Protein AF-A0A1V6BEV3-F1 (afdb_monomer)

Sequence (248 aa):
MQTLFSKLFSQLGVEVKRVKPGKNYAKTLKPFNVEFTGVPGVGKTSLYKQCNIRDKWINTGDFFLTLKKEPKYISDDSVFYHELAAQKLNSVTHYDYAGADKLRVLSYFYKTLLSDYKVHTLNKEYIVVSDEGLLHNFGREIRQLMHNRNELHSDNFKNRAVIFCNSSAERVAKQILKREQETNRILPQHKNKSFDELVALQHTALREYADYMKMLAETGVKVLEINNTDAPDNNSKKIHTFLNSLKS

pLDDT: mean 89.87, std 12.53, range [44.12, 98.56]

Foldseek 3Di:
DVVVVQVVCVVVVHHDDDDDPQDDEAWFQQEAEEEEAEDAQLCLVVLVVLLPCVNHFAALVSVVVVDPDADPAQDPPCVVLVLLLVVVLVVLVPDPDDPVVSVVVSVVVRVQSSSLSRCLPPPRIGHYYYSDHCCRPRVVSVVVVCVVDVPPCLSVLPRYEYEYRDEQQLSSLVSQVVCCVVPVDHDPVCPPDDSVRSSVVNVVRRVSVVVSVVSSVVSVHHYHYDYPVDDSVVRSVSVVVVSVVSRD

Secondary structure (DSSP, 8-state):
-HHHHHHHHHHTT------PPPP-PPB-SS-EEEEEE-STTS-HHHHHHHTTHHHHSB-HHHHHHH-SS--SS--TT-HHHHHHHHHHHHHHHTSS--HHHHHHHHHHHHHHHHHHHHHHHH-SSBEEEESS-HHHHSHHHHHHHHHH-SSTTHHHHTTEEEEEEE--HHHHHHHHHHHHHHHS---GGGTT--HHHHHHHHHHHHHHHHHHHHHHHHTT-EEEEEETTS-HHHHHHHHHHHHHHT--

Nearest PDB structures (foldseek):
  4gp7-assembly1_B-2  TM=5.256E-01  e=4.719E-04  Acetivibrio thermocellus ATCC 27405
  3qen-assembly1_A  TM=4.698E-01  e=4.452E-04  Homo sapiens
  5llb-assembly1_A  TM=4.447E-01  e=6.977E-01  Francisella tularensis subsp. tularensis SCHU S4
  3cq0-assembly2_A  TM=1.782E-01  e=1.883E+00  Saccharomyces cerevisiae

Structure (mmCIF, N/CA/C/O backbone):
data_AF-A0A1V6BEV3-F1
#
_entry.id   AF-A0A1V6BEV3-F1
#
loop_
_atom_site.group_PDB
_atom_site.id
_atom_site.type_symbol
_atom_site.label_atom_id
_atom_site.label_alt_id
_atom_site.label_comp_id
_atom_site.label_asym_id
_atom_site.label_entity_id
_atom_site.label_seq_id
_atom_site.pdbx_PDB_ins_code
_atom_site.Cartn_x
_atom_site.Cartn_y
_atom_site.Cartn_z
_atom_site.occupancy
_atom_site.B_iso_or_equiv
_atom_site.auth_seq_id
_atom_site.auth_comp_id
_atom_site.auth_asym_id
_atom_site.auth_atom_id
_atom_site.pdbx_PDB_model_num
ATOM 1 N N . MET A 1 1 ? -5.820 32.273 -10.151 1.00 45.16 1 MET A N 1
ATOM 2 C CA . MET A 1 1 ? -5.026 32.721 -8.980 1.00 45.16 1 MET A CA 1
ATOM 3 C C . MET A 1 1 ? -4.785 31.615 -7.939 1.00 45.16 1 MET A C 1
ATOM 5 O O . MET A 1 1 ? -3.636 31.415 -7.571 1.00 45.16 1 MET A O 1
ATOM 9 N N . GLN A 1 2 ? -5.796 30.834 -7.517 1.00 46.69 2 GLN A N 1
ATOM 10 C CA . GLN A 1 2 ? -5.636 29.738 -6.528 1.00 46.69 2 GLN A CA 1
ATOM 11 C C . GLN A 1 2 ? -4.631 28.628 -6.915 1.00 46.69 2 GLN A C 1
ATOM 13 O O . GLN A 1 2 ? -3.981 28.048 -6.048 1.00 46.69 2 GLN A O 1
ATOM 18 N N . THR A 1 3 ? -4.448 28.345 -8.206 1.00 60.66 3 THR A N 1
ATOM 19 C CA . THR A 1 3 ? -3.542 27.288 -8.684 1.00 60.66 3 THR A CA 1
ATOM 20 C C . THR A 1 3 ? -2.060 27.633 -8.532 1.00 60.66 3 THR A C 1
ATOM 22 O O . THR A 1 3 ? -1.272 26.743 -8.227 1.00 60.66 3 THR A O 1
ATOM 25 N N . LEU A 1 4 ? -1.673 28.905 -8.675 1.00 51.31 4 LEU A N 1
ATOM 26 C CA . LEU A 1 4 ? -0.273 29.328 -8.539 1.00 51.31 4 LEU A CA 1
ATOM 27 C C . LEU A 1 4 ? 0.172 29.307 -7.069 1.00 51.31 4 LEU A C 1
ATOM 29 O O . LEU A 1 4 ? 1.217 28.753 -6.748 1.00 51.31 4 LEU A O 1
ATOM 33 N N . PHE A 1 5 ? -0.681 29.820 -6.177 1.00 54.12 5 PHE A N 1
ATOM 34 C CA . PHE A 1 5 ? -0.450 29.813 -4.731 1.00 54.12 5 PHE A CA 1
ATOM 35 C C . PHE A 1 5 ? -0.343 28.386 -4.177 1.00 54.12 5 PHE A C 1
ATOM 37 O O . PHE A 1 5 ? 0.613 28.068 -3.478 1.00 54.12 5 PHE A O 1
ATOM 44 N N . SER A 1 6 ? -1.263 27.487 -4.550 1.00 52.38 6 SER A N 1
ATOM 45 C CA . SER A 1 6 ? -1.190 26.082 -4.115 1.00 52.38 6 SER A CA 1
ATOM 46 C C . SER A 1 6 ? 0.084 25.369 -4.593 1.00 52.38 6 SER A C 1
ATOM 48 O O . SER A 1 6 ? 0.666 24.592 -3.838 1.00 52.38 6 SER A O 1
ATOM 50 N N . LYS A 1 7 ? 0.566 25.675 -5.809 1.00 56.53 7 LYS A N 1
ATOM 51 C CA . LYS A 1 7 ? 1.830 25.140 -6.336 1.00 56.53 7 LYS A CA 1
ATOM 52 C C . LYS A 1 7 ? 3.036 25.675 -5.564 1.00 56.53 7 LYS A C 1
ATOM 54 O O . LYS A 1 7 ? 3.874 24.872 -5.164 1.00 56.53 7 LYS A O 1
ATOM 59 N N . LEU A 1 8 ? 3.085 26.983 -5.307 1.00 56.03 8 LEU A N 1
ATOM 60 C CA . LEU A 1 8 ? 4.174 27.630 -4.571 1.00 56.03 8 LEU A CA 1
ATOM 61 C C . LEU A 1 8 ? 4.310 27.057 -3.149 1.00 56.03 8 LEU A C 1
ATOM 63 O O . LEU A 1 8 ? 5.391 26.645 -2.742 1.00 56.03 8 LEU A O 1
ATOM 67 N N . PHE A 1 9 ? 3.197 26.929 -2.421 1.00 55.19 9 PHE A N 1
ATOM 68 C CA . PHE A 1 9 ? 3.203 26.351 -1.076 1.00 55.19 9 PHE A CA 1
ATOM 69 C C . PHE A 1 9 ? 3.516 24.847 -1.081 1.00 55.19 9 PHE A C 1
ATOM 71 O O . PHE A 1 9 ? 4.268 24.390 -0.223 1.00 55.19 9 PHE A O 1
ATOM 78 N N . SER A 1 10 ? 3.064 24.090 -2.092 1.00 51.91 10 SER A N 1
ATOM 79 C CA . SER A 1 10 ? 3.434 22.671 -2.226 1.00 51.91 10 SER A CA 1
ATOM 80 C C . SER A 1 10 ? 4.941 22.459 -2.427 1.00 51.91 10 SER A C 1
ATOM 82 O O . SER A 1 10 ? 5.496 21.499 -1.898 1.00 51.91 10 SER A O 1
ATOM 84 N N . GLN A 1 11 ? 5.618 23.375 -3.134 1.00 54.88 11 GLN A N 1
ATOM 85 C CA . GLN A 1 11 ? 7.075 23.347 -3.316 1.00 54.88 11 GLN A CA 1
ATOM 86 C C . GLN A 1 11 ? 7.831 23.688 -2.024 1.00 54.88 11 GLN A C 1
ATOM 88 O O . GLN A 1 11 ? 8.927 23.181 -1.813 1.00 54.88 11 GLN A O 1
ATOM 93 N N . LEU A 1 12 ? 7.221 24.481 -1.140 1.00 54.88 12 LEU A N 1
ATOM 94 C CA . LEU A 1 12 ? 7.739 24.821 0.190 1.00 54.88 12 LEU A CA 1
ATOM 95 C C . LEU A 1 12 ? 7.331 23.810 1.279 1.00 54.88 12 LEU A C 1
ATOM 97 O O . LEU A 1 12 ? 7.576 24.039 2.460 1.00 54.88 12 LEU A O 1
ATOM 101 N N . GLY A 1 13 ? 6.682 22.699 0.911 1.00 44.12 13 GLY A N 1
ATOM 102 C CA . GLY A 1 13 ? 6.235 21.671 1.856 1.00 44.12 13 GLY A CA 1
ATOM 103 C C . GLY A 1 13 ? 4.985 22.036 2.668 1.00 44.12 13 GLY A C 1
ATOM 104 O O . GLY A 1 13 ? 4.623 21.300 3.585 1.00 44.12 13 GLY A O 1
ATOM 105 N N . VAL A 1 14 ? 4.302 23.132 2.329 1.00 47.19 14 VAL A N 1
ATOM 106 C CA . VAL A 1 14 ? 3.060 23.580 2.967 1.00 47.19 14 VAL A CA 1
ATOM 107 C C . VAL A 1 14 ? 1.865 23.094 2.144 1.00 47.19 14 VAL A C 1
ATOM 109 O O . VAL A 1 14 ? 1.602 23.554 1.033 1.00 47.19 14 VAL A O 1
ATOM 112 N N . GLU A 1 15 ? 1.114 22.143 2.692 1.00 53.88 15 GLU A N 1
ATOM 113 C CA . GLU A 1 15 ? -0.078 21.590 2.046 1.00 53.88 15 GLU A CA 1
ATOM 114 C C . GLU A 1 15 ? -1.331 22.380 2.456 1.00 53.88 15 GLU A C 1
ATOM 116 O O . GLU A 1 15 ? -1.842 22.238 3.567 1.00 53.88 15 GLU A O 1
ATOM 121 N N . VAL A 1 16 ? -1.867 23.204 1.548 1.00 52.41 16 VAL A N 1
ATOM 122 C CA . VAL A 1 16 ? -3.168 23.861 1.754 1.00 52.41 16 VAL A CA 1
ATOM 123 C C . VAL A 1 16 ? -4.279 22.844 1.482 1.00 52.41 16 VAL A C 1
ATOM 125 O O . VAL A 1 16 ? -4.648 22.598 0.332 1.00 52.41 16 VAL A O 1
ATOM 128 N N . LYS A 1 17 ? -4.820 22.229 2.539 1.00 58.03 17 LYS A N 1
ATOM 129 C CA . LYS A 1 17 ? -5.941 21.283 2.427 1.00 58.03 17 LYS A CA 1
ATOM 130 C C . LYS A 1 17 ? -7.272 22.019 2.520 1.00 58.03 17 LYS A C 1
ATOM 132 O O . LYS A 1 17 ? -7.616 22.591 3.549 1.00 58.03 17 LYS A O 1
ATOM 137 N N . ARG A 1 18 ? -8.052 21.975 1.438 1.00 54.12 18 ARG A N 1
ATOM 138 C CA . ARG A 1 18 ? -9.445 22.435 1.450 1.00 54.12 18 ARG A CA 1
ATOM 139 C C . ARG A 1 18 ? -10.270 21.420 2.243 1.00 54.12 18 ARG A C 1
ATOM 141 O O . ARG A 1 18 ? -10.466 20.299 1.776 1.00 54.12 18 ARG A O 1
ATOM 148 N N . VAL A 1 19 ? -10.727 21.807 3.432 1.00 56.97 19 VAL A N 1
ATOM 149 C CA . VAL A 1 19 ? -11.601 20.974 4.265 1.00 56.97 19 VAL A CA 1
ATOM 150 C C . VAL A 1 19 ? -12.951 20.864 3.558 1.00 56.97 19 VAL A C 1
ATOM 152 O O . VAL A 1 19 ? -13.653 21.859 3.381 1.00 56.97 19 VAL A O 1
ATOM 155 N N . LYS A 1 20 ? -13.288 19.668 3.071 1.00 62.25 20 LYS A N 1
ATOM 156 C CA . LYS A 1 20 ? -14.636 19.373 2.572 1.00 62.25 20 LYS A CA 1
ATOM 157 C C . LYS A 1 20 ? -15.555 19.111 3.774 1.00 62.25 20 LYS A C 1
ATOM 159 O O . LYS A 1 20 ? -15.061 18.599 4.778 1.00 62.25 20 LYS A O 1
ATOM 164 N N . PRO A 1 21 ? -16.857 19.443 3.695 1.00 61.06 21 PRO A N 1
ATOM 165 C CA . PRO A 1 21 ? -17.809 19.076 4.741 1.00 61.06 21 PRO A CA 1
ATOM 166 C C . PRO A 1 21 ? -17.728 17.571 5.020 1.00 61.06 21 PRO A C 1
ATOM 168 O O . PRO A 1 21 ? -17.575 16.773 4.090 1.00 61.06 21 PRO A O 1
ATOM 171 N N . GLY A 1 22 ? -17.769 17.205 6.303 1.00 64.00 22 GLY A N 1
ATOM 172 C CA . GLY A 1 22 ? -17.589 15.825 6.747 1.00 64.00 22 GLY A CA 1
ATOM 173 C C . GLY A 1 22 ? -18.636 14.907 6.123 1.00 64.00 22 GLY A C 1
ATOM 174 O O . GLY A 1 22 ? -19.834 15.151 6.247 1.00 64.00 22 GLY A O 1
ATOM 175 N N . LYS A 1 23 ? -18.187 13.852 5.437 1.00 76.31 23 LYS A N 1
ATOM 176 C CA . LYS A 1 23 ? -19.068 12.754 5.033 1.00 76.31 23 LYS A CA 1
ATOM 177 C C . LYS A 1 23 ? -19.385 11.894 6.261 1.00 76.31 23 LYS A C 1
ATOM 179 O O . LYS A 1 23 ? -18.506 11.639 7.082 1.00 76.31 23 LYS A O 1
ATOM 184 N N . ASN A 1 24 ? -20.619 11.405 6.355 1.00 80.25 24 ASN A N 1
ATOM 185 C CA . ASN A 1 24 ? -20.998 10.412 7.358 1.00 80.25 24 ASN A CA 1
ATOM 186 C C . ASN A 1 24 ? -20.466 9.038 6.933 1.00 80.25 24 ASN A C 1
ATOM 188 O O . ASN A 1 24 ? -21.078 8.350 6.118 1.00 80.25 24 ASN A O 1
ATOM 192 N N . TYR A 1 25 ? -19.305 8.659 7.463 1.00 83.88 25 TYR A N 1
ATOM 193 C CA . TYR A 1 25 ? -18.721 7.338 7.246 1.00 83.88 25 TYR A CA 1
ATOM 194 C C . TYR A 1 25 ? -19.355 6.299 8.173 1.00 83.88 25 TYR A C 1
ATOM 196 O O . TYR A 1 25 ? -19.640 6.582 9.337 1.00 83.88 25 TYR A O 1
ATOM 204 N N . ALA A 1 26 ? -19.558 5.080 7.668 1.00 80.44 26 ALA A N 1
ATOM 205 C CA . ALA A 1 26 ? -20.100 3.992 8.472 1.00 80.44 26 ALA A CA 1
ATOM 206 C C . ALA A 1 26 ? -19.105 3.592 9.573 1.00 80.44 26 ALA A C 1
ATOM 208 O O . ALA A 1 26 ? -17.990 3.154 9.277 1.00 80.44 26 ALA A O 1
ATOM 209 N N . LYS A 1 27 ? -19.527 3.721 10.834 1.00 87.19 27 LYS A N 1
ATOM 210 C CA . LYS A 1 27 ? -18.794 3.187 11.986 1.00 87.19 27 LYS A CA 1
ATOM 211 C C . LYS A 1 27 ? -18.947 1.663 12.072 1.00 87.19 27 LYS A C 1
ATOM 213 O O . LYS A 1 27 ? -19.921 1.097 11.580 1.00 87.19 27 LYS A O 1
ATOM 218 N N . THR A 1 28 ? -17.984 1.002 12.699 1.00 87.19 28 THR A N 1
ATOM 219 C CA . THR A 1 28 ? -17.907 -0.446 12.921 1.00 87.19 28 THR A CA 1
ATOM 220 C C . THR A 1 28 ? -17.436 -0.728 14.346 1.00 87.19 28 THR A C 1
ATOM 222 O O . THR A 1 28 ? -16.622 0.015 14.890 1.00 87.19 28 THR A O 1
ATOM 225 N N . LEU A 1 29 ? -17.923 -1.821 14.938 1.00 83.50 29 LEU A N 1
ATOM 226 C CA . LEU A 1 29 ? -17.439 -2.321 16.232 1.00 83.50 29 LEU A CA 1
ATOM 227 C C . LEU A 1 29 ? -16.043 -2.960 16.120 1.00 83.50 29 LEU A C 1
ATOM 229 O O . LEU A 1 29 ? -15.352 -3.121 17.122 1.00 83.50 29 LEU A O 1
ATOM 233 N N . LYS A 1 30 ? -15.630 -3.322 14.900 1.00 90.56 30 LYS A N 1
ATOM 234 C CA . LYS A 1 30 ? -14.327 -3.910 14.582 1.00 90.56 30 LYS A CA 1
ATOM 235 C C . LYS A 1 30 ? -13.598 -2.999 13.592 1.00 90.56 30 LYS A C 1
ATOM 237 O O . LYS A 1 30 ? -13.904 -3.064 12.397 1.00 90.56 30 LYS A O 1
ATOM 242 N N . PRO A 1 31 ? -12.707 -2.102 14.050 1.00 95.31 31 PRO A N 1
ATOM 243 C CA . PRO A 1 31 ? -11.948 -1.246 13.147 1.00 95.31 31 PRO A CA 1
ATOM 244 C C . PRO A 1 31 ? -11.006 -2.090 12.287 1.00 95.31 31 PRO A C 1
ATOM 246 O O . PRO A 1 31 ? -10.481 -3.090 12.761 1.00 95.31 31 PRO A O 1
ATOM 249 N N . PHE A 1 32 ? -10.775 -1.676 11.041 1.00 97.19 32 PHE A N 1
ATOM 250 C CA . PHE A 1 32 ? -9.798 -2.304 10.146 1.00 97.19 32 PHE A CA 1
ATOM 251 C C . PHE A 1 32 ? -8.961 -1.250 9.422 1.00 97.19 32 PHE A C 1
ATOM 253 O O . PHE A 1 32 ? -9.474 -0.193 9.050 1.00 97.19 32 PHE A O 1
ATOM 260 N N . ASN A 1 33 ? -7.688 -1.561 9.183 1.00 97.50 33 ASN A N 1
ATOM 261 C 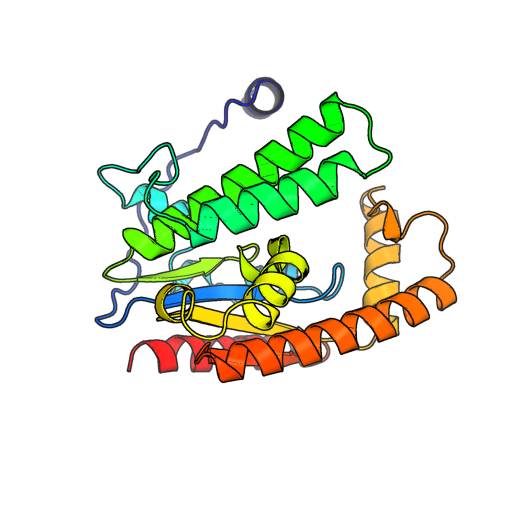CA . ASN A 1 33 ? -6.845 -0.858 8.219 1.00 97.50 33 ASN A CA 1
ATOM 262 C C . ASN A 1 33 ? -6.747 -1.702 6.943 1.00 97.50 33 ASN A C 1
ATOM 264 O O . ASN A 1 33 ? -6.290 -2.845 6.997 1.00 97.50 33 ASN A O 1
ATOM 268 N N . VAL A 1 34 ? -7.216 -1.166 5.817 1.00 97.88 34 VAL A N 1
ATOM 269 C CA . VAL A 1 34 ? -7.285 -1.871 4.536 1.00 97.88 34 VAL A CA 1
ATOM 270 C C . VAL A 1 34 ? -6.406 -1.179 3.509 1.00 97.88 34 VAL A C 1
ATOM 272 O O . VAL A 1 34 ? -6.641 -0.023 3.163 1.00 97.88 34 VAL A O 1
ATOM 275 N N . GLU A 1 35 ? -5.440 -1.906 2.962 1.00 97.50 35 GLU A N 1
ATOM 276 C CA . GLU A 1 35 ? -4.485 -1.359 1.999 1.00 97.50 35 GLU A CA 1
ATOM 277 C C . GLU A 1 35 ? -4.632 -2.030 0.633 1.00 97.50 35 GLU A C 1
ATOM 279 O O . GLU A 1 35 ? -4.669 -3.259 0.525 1.00 97.50 35 GLU A O 1
ATOM 284 N N . PHE A 1 36 ? -4.664 -1.237 -0.438 1.00 97.62 36 PHE A N 1
ATOM 285 C CA . PHE A 1 36 ? -4.456 -1.768 -1.783 1.00 97.62 36 PHE A CA 1
ATOM 286 C C . PHE A 1 36 ? -2.959 -1.969 -2.018 1.00 97.62 36 PHE A C 1
ATOM 288 O O . PHE A 1 36 ? -2.161 -1.042 -1.882 1.00 97.62 36 PHE A O 1
ATOM 295 N N . THR A 1 37 ? -2.571 -3.168 -2.444 1.00 96.94 37 THR A N 1
ATOM 296 C CA . THR A 1 37 ? -1.173 -3.495 -2.747 1.00 96.94 37 THR A CA 1
ATOM 297 C C . THR A 1 37 ? -1.037 -4.208 -4.087 1.00 96.94 37 THR A C 1
ATOM 299 O O . THR A 1 37 ? -2.025 -4.586 -4.712 1.00 96.94 37 THR A O 1
ATOM 302 N N . GLY A 1 38 ? 0.194 -4.319 -4.577 1.00 96.12 38 GLY A N 1
ATOM 303 C CA . GLY A 1 38 ? 0.523 -4.899 -5.877 1.00 96.12 38 GLY A CA 1
ATOM 304 C C . GLY A 1 38 ? 1.621 -4.127 -6.600 1.00 96.12 38 GLY A C 1
ATOM 305 O O . GLY A 1 38 ? 1.944 -2.983 -6.248 1.00 96.12 38 GLY A O 1
ATOM 306 N N . VAL A 1 39 ? 2.180 -4.752 -7.634 1.00 95.94 39 VAL A N 1
ATOM 307 C CA . VAL A 1 39 ? 3.319 -4.214 -8.388 1.00 95.94 39 VAL A CA 1
ATOM 308 C C . VAL A 1 39 ? 2.995 -2.859 -9.046 1.00 95.94 39 VAL A C 1
ATOM 310 O O . VAL A 1 39 ? 1.832 -2.563 -9.360 1.00 95.94 39 VAL A O 1
ATOM 313 N N . PRO A 1 40 ? 3.985 -1.970 -9.245 1.00 93.50 40 PRO A N 1
ATOM 314 C CA . PRO A 1 40 ? 3.748 -0.704 -9.929 1.00 93.50 40 PRO A CA 1
ATOM 315 C C . PRO A 1 40 ? 3.200 -0.920 -11.347 1.00 93.50 40 PRO A C 1
ATOM 317 O O . PRO A 1 40 ? 3.724 -1.722 -12.104 1.00 93.50 40 PRO A O 1
ATOM 320 N N . GLY A 1 41 ? 2.156 -0.175 -11.722 1.00 94.38 41 GLY A N 1
ATOM 321 C CA . GLY A 1 41 ? 1.512 -0.308 -13.038 1.00 94.38 41 GLY A CA 1
ATOM 322 C C . GLY A 1 41 ? 0.362 -1.320 -13.096 1.00 94.38 41 GLY A C 1
ATOM 323 O O . GLY A 1 41 ? -0.363 -1.335 -14.083 1.00 94.38 41 GLY A O 1
ATOM 324 N N . VAL A 1 42 ? 0.104 -2.087 -12.028 1.00 96.62 42 VAL A N 1
ATOM 325 C CA . VAL A 1 42 ? -0.989 -3.080 -12.018 1.00 96.62 42 VAL A CA 1
ATOM 326 C C . VAL A 1 42 ? -2.392 -2.467 -12.106 1.00 96.62 42 VAL A C 1
ATOM 328 O O . VAL A 1 42 ? -3.334 -3.151 -12.485 1.00 96.62 42 VAL A O 1
ATOM 331 N N . GLY A 1 43 ? -2.552 -1.176 -11.788 1.00 95.19 43 GLY A N 1
ATOM 332 C CA . GLY A 1 43 ? -3.841 -0.471 -11.852 1.00 95.19 43 GLY A CA 1
ATOM 333 C C . GLY A 1 43 ? -4.525 -0.218 -10.504 1.00 95.19 43 GLY A C 1
ATOM 334 O O . GLY A 1 43 ? -5.709 0.105 -10.492 1.00 95.19 43 GLY A O 1
ATOM 335 N N . LYS A 1 44 ? -3.796 -0.307 -9.377 1.00 94.88 44 LYS A N 1
ATOM 336 C CA . LYS A 1 44 ? -4.331 -0.102 -8.010 1.00 94.88 44 LYS A CA 1
ATOM 3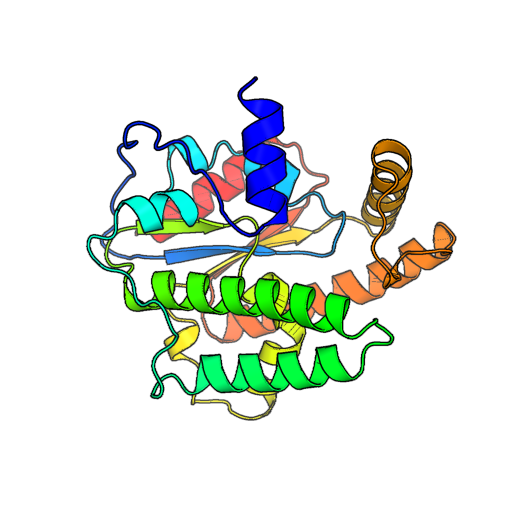37 C C . LYS A 1 44 ? -5.142 1.183 -7.866 1.00 94.88 44 LYS A C 1
ATOM 339 O O . LYS A 1 44 ? -6.312 1.146 -7.511 1.00 94.88 44 LYS A O 1
ATOM 344 N N . THR A 1 45 ? -4.531 2.322 -8.194 1.00 93.44 45 THR A N 1
ATOM 345 C CA . THR A 1 45 ? -5.157 3.642 -8.047 1.00 93.44 45 THR A CA 1
ATOM 346 C C . THR A 1 45 ? -6.385 3.800 -8.945 1.00 93.44 45 THR A C 1
ATOM 348 O O . THR A 1 45 ? -7.352 4.450 -8.553 1.00 93.44 45 THR A O 1
ATOM 351 N N . SER A 1 46 ? -6.373 3.203 -10.142 1.00 94.19 46 SER A N 1
ATOM 352 C CA . SER A 1 46 ? -7.535 3.199 -11.038 1.00 94.19 46 SER A CA 1
ATOM 353 C C . SER A 1 46 ? -8.684 2.406 -10.428 1.00 94.19 46 SER A C 1
ATOM 355 O O . SER A 1 46 ? -9.794 2.926 -10.343 1.00 94.19 46 SER A O 1
ATOM 357 N N . LEU A 1 47 ? -8.407 1.199 -9.928 1.00 94.62 47 LEU A N 1
ATOM 358 C CA . LEU A 1 47 ? -9.411 0.361 -9.282 1.00 94.62 47 LEU A CA 1
ATOM 359 C C . LEU A 1 47 ? -9.961 1.005 -8.001 1.00 94.62 47 LEU A C 1
ATOM 361 O O . LEU A 1 47 ? -11.174 1.064 -7.819 1.00 94.62 47 LEU A O 1
ATOM 365 N N . TYR A 1 48 ? -9.089 1.554 -7.151 1.00 94.00 48 TYR A N 1
ATOM 366 C CA . TYR A 1 48 ? -9.474 2.270 -5.931 1.00 94.00 48 TYR A CA 1
ATOM 367 C C . TYR A 1 48 ? -10.459 3.412 -6.223 1.00 94.00 48 TYR A C 1
ATOM 369 O O . TYR A 1 48 ? -11.463 3.570 -5.526 1.00 94.00 48 TYR A O 1
ATOM 377 N N . LYS A 1 49 ? -10.198 4.194 -7.281 1.00 92.44 49 LYS A N 1
ATOM 378 C CA . LYS A 1 49 ? -11.089 5.276 -7.727 1.00 92.44 49 LYS A CA 1
ATOM 379 C C . LYS A 1 49 ? -12.408 4.736 -8.279 1.00 92.44 49 LYS A C 1
ATOM 381 O O . LYS A 1 49 ? -13.457 5.241 -7.901 1.00 92.44 49 LYS A O 1
ATOM 386 N N . GLN A 1 50 ? -12.356 3.714 -9.134 1.00 91.31 50 GLN A N 1
ATOM 387 C CA . GLN A 1 50 ? -13.540 3.104 -9.754 1.00 91.31 50 GLN A CA 1
ATOM 388 C C . GLN A 1 50 ? -14.494 2.484 -8.730 1.00 91.31 50 GLN A C 1
ATOM 390 O O . GLN A 1 50 ? -15.706 2.595 -8.875 1.00 91.31 50 GLN A O 1
ATOM 395 N N . CYS A 1 51 ? -13.963 1.891 -7.660 1.00 89.25 51 CYS A N 1
ATOM 396 C CA . CYS A 1 51 ? -14.772 1.261 -6.619 1.00 89.25 51 CYS A CA 1
ATOM 397 C C . CYS A 1 51 ? -15.575 2.261 -5.766 1.00 89.25 51 CYS A C 1
ATOM 399 O O . CYS A 1 51 ? -16.301 1.823 -4.873 1.00 89.25 51 CYS A O 1
ATOM 401 N N . ASN A 1 52 ? -15.429 3.578 -5.977 1.00 86.25 52 ASN A N 1
ATOM 402 C CA . ASN A 1 52 ? -16.079 4.627 -5.184 1.00 86.25 52 ASN A CA 1
ATOM 403 C C . ASN A 1 52 ? -15.925 4.405 -3.668 1.00 86.25 52 ASN A C 1
ATOM 405 O O . ASN A 1 52 ? -16.848 4.613 -2.882 1.00 86.25 52 ASN A O 1
ATOM 409 N N . ILE A 1 53 ? -14.730 3.970 -3.242 1.00 84.12 53 ILE A N 1
ATOM 410 C CA . ILE A 1 53 ? -14.439 3.614 -1.843 1.00 84.12 53 ILE A CA 1
ATOM 411 C C . ILE A 1 53 ? -14.824 4.751 -0.889 1.00 84.12 53 ILE A C 1
ATOM 413 O O . ILE A 1 53 ? -15.411 4.510 0.164 1.00 84.12 53 ILE A O 1
ATOM 417 N N . ARG A 1 54 ? -14.575 5.997 -1.309 1.00 80.06 54 ARG A N 1
ATOM 418 C CA . ARG A 1 54 ? -14.822 7.223 -0.534 1.00 80.06 54 ARG A CA 1
ATOM 419 C C . ARG A 1 54 ? -16.296 7.554 -0.297 1.00 80.06 54 ARG A C 1
ATOM 421 O O . ARG A 1 54 ? -16.575 8.559 0.356 1.00 80.06 54 ARG A O 1
ATOM 428 N N . ASP A 1 55 ? -17.231 6.796 -0.859 1.00 79.00 55 ASP A N 1
ATOM 429 C CA . ASP A 1 55 ? -18.661 7.004 -0.616 1.00 79.00 55 ASP A CA 1
ATOM 430 C C . ASP A 1 55 ? -19.185 6.163 0.545 1.00 79.00 55 ASP A C 1
ATOM 432 O O . ASP A 1 55 ? -20.186 6.530 1.152 1.00 79.00 55 ASP A O 1
ATOM 436 N N . LYS A 1 56 ? -18.495 5.070 0.896 1.00 82.50 56 LYS A N 1
ATOM 437 C CA . LYS A 1 56 ? -18.918 4.161 1.975 1.00 82.50 56 LYS A CA 1
ATOM 438 C C . LYS A 1 56 ? -17.886 4.005 3.086 1.00 82.50 56 LYS A C 1
ATOM 440 O O . LYS A 1 56 ? -18.269 3.787 4.234 1.00 82.50 56 LYS A O 1
ATOM 445 N N . TRP A 1 57 ? -16.602 4.118 2.761 1.00 91.62 57 TRP A N 1
ATOM 446 C CA . TRP A 1 57 ? -15.502 3.926 3.699 1.00 91.62 57 TRP A CA 1
ATOM 447 C C . TRP A 1 57 ? -14.614 5.155 3.770 1.00 91.62 57 TRP A C 1
ATOM 449 O O . TRP A 1 57 ? -14.473 5.915 2.808 1.00 91.62 57 TRP A O 1
ATOM 459 N N . ILE A 1 58 ? -14.018 5.343 4.941 1.00 94.12 58 ILE A N 1
ATOM 460 C CA . ILE A 1 58 ? -13.154 6.481 5.200 1.00 94.12 58 ILE A CA 1
ATOM 461 C C . ILE A 1 58 ? -11.775 6.201 4.603 1.00 94.12 58 ILE A C 1
ATOM 463 O O . ILE A 1 58 ? -11.229 5.110 4.750 1.00 94.12 58 ILE A O 1
ATOM 467 N N . ASN A 1 59 ? -11.206 7.172 3.896 1.00 94.06 59 ASN A N 1
ATOM 468 C CA . ASN A 1 59 ? -9.797 7.097 3.513 1.00 94.06 59 ASN A CA 1
ATOM 469 C C . ASN A 1 59 ? -8.921 7.679 4.628 1.00 94.06 59 ASN A C 1
ATOM 471 O O . ASN A 1 59 ? -9.410 8.393 5.500 1.00 94.06 59 ASN A O 1
ATOM 475 N N . THR A 1 60 ? -7.618 7.420 4.580 1.00 93.38 60 THR A N 1
ATOM 476 C CA . THR A 1 60 ? -6.670 7.865 5.614 1.00 93.38 60 THR A CA 1
ATOM 477 C C . THR A 1 60 ? -6.674 9.382 5.833 1.00 93.38 60 THR A C 1
ATOM 479 O O . THR A 1 60 ? -6.610 9.844 6.968 1.00 93.38 60 THR A O 1
ATOM 482 N N . GLY A 1 61 ? -6.806 10.170 4.761 1.00 91.88 61 GLY A N 1
ATOM 483 C CA . GLY A 1 61 ? -6.858 11.630 4.854 1.00 91.88 61 GLY A CA 1
ATOM 484 C C . GLY A 1 61 ? -8.100 12.128 5.589 1.00 91.88 61 GLY A C 1
ATOM 485 O O . GLY A 1 61 ? -7.987 12.957 6.488 1.00 91.88 61 GLY A O 1
ATOM 486 N N . ASP A 1 62 ? -9.268 11.589 5.243 1.00 92.44 62 ASP A N 1
ATOM 487 C CA . ASP A 1 62 ? -10.530 11.935 5.898 1.00 92.44 62 ASP A CA 1
ATOM 488 C C . ASP A 1 62 ? -10.577 11.412 7.336 1.00 92.44 62 ASP A C 1
ATOM 490 O O . ASP A 1 62 ? -11.105 12.090 8.211 1.00 92.44 62 ASP A O 1
ATOM 494 N N . PHE A 1 63 ? -9.963 10.256 7.611 1.00 94.38 63 PHE A N 1
ATOM 495 C CA . PHE A 1 63 ? -9.815 9.734 8.968 1.00 94.38 63 PHE A CA 1
ATOM 496 C C . PHE A 1 63 ? -9.047 10.711 9.857 1.00 94.38 63 PHE A C 1
ATOM 498 O O . PHE A 1 63 ? -9.513 11.021 10.951 1.00 94.38 63 PHE A O 1
ATOM 505 N N . PHE A 1 64 ? -7.943 11.287 9.379 1.00 93.38 64 PHE A N 1
ATOM 506 C CA . PHE A 1 64 ? -7.195 12.277 10.159 1.00 93.38 64 PHE A CA 1
ATOM 507 C C . PHE A 1 64 ? -7.987 13.553 10.447 1.00 93.38 64 PHE A C 1
ATOM 509 O O . PHE A 1 64 ? -7.798 14.149 11.502 1.00 93.38 64 PHE A O 1
ATOM 516 N N . LEU A 1 65 ? -8.932 13.935 9.582 1.00 91.69 65 LEU A N 1
ATOM 517 C CA . LEU A 1 65 ? -9.841 15.053 9.861 1.00 91.69 65 LEU A CA 1
ATOM 518 C C . LEU A 1 65 ? -10.837 14.750 10.993 1.00 91.69 65 LEU A C 1
ATOM 520 O O . LEU A 1 65 ? -11.382 15.681 11.580 1.00 91.69 65 LEU A O 1
ATOM 524 N N . THR A 1 66 ? -11.074 13.474 11.318 1.00 90.38 66 THR A N 1
ATOM 525 C CA . THR A 1 66 ? -11.924 13.076 12.455 1.00 90.38 66 THR A CA 1
ATOM 526 C C . THR A 1 66 ? -11.186 13.097 13.797 1.00 90.38 66 THR A C 1
ATOM 528 O O . THR A 1 66 ? -11.821 13.049 14.853 1.00 90.38 66 THR A O 1
ATOM 531 N N . LEU A 1 67 ? -9.850 13.175 13.784 1.00 90.75 67 LEU A N 1
ATOM 532 C CA . LEU A 1 67 ? -9.036 13.137 14.994 1.00 90.75 67 LEU A CA 1
ATOM 533 C C . LEU A 1 67 ? -9.008 14.510 15.676 1.00 90.75 67 LEU A C 1
ATOM 535 O O . LEU A 1 67 ? -8.633 15.514 15.079 1.00 90.75 67 LEU A O 1
ATOM 539 N N . LYS A 1 68 ? -9.337 14.552 16.974 1.00 88.38 68 LYS A N 1
ATOM 540 C CA . LYS A 1 68 ? -9.217 15.778 17.790 1.00 88.38 68 LYS A CA 1
ATOM 541 C C . LYS A 1 68 ? -7.762 16.137 18.097 1.00 88.38 68 LYS A C 1
ATOM 543 O O . LYS A 1 68 ? -7.422 17.307 18.240 1.00 88.38 68 LYS A O 1
ATOM 548 N N . LYS A 1 69 ? -6.925 15.114 18.270 1.00 90.06 69 LYS A N 1
ATOM 549 C CA . LYS A 1 69 ? -5.488 15.211 18.530 1.00 90.06 69 LYS A CA 1
ATOM 550 C C . LYS A 1 69 ? -4.808 14.082 17.778 1.00 90.06 69 LYS A C 1
ATOM 552 O O . LYS A 1 69 ? -5.279 12.948 17.823 1.00 90.06 69 LYS A O 1
ATOM 557 N N . GLU A 1 70 ? -3.701 14.394 17.122 1.00 88.81 70 GLU A N 1
ATOM 558 C CA . GLU A 1 70 ? -2.882 13.404 16.440 1.00 88.81 70 GLU A CA 1
ATOM 559 C C . GLU A 1 70 ? -1.425 13.496 16.902 1.00 88.81 70 GLU A C 1
ATOM 561 O O . GLU A 1 70 ? -0.911 14.601 17.116 1.00 88.81 70 GLU A O 1
ATOM 566 N N . PRO A 1 71 ? -0.741 12.353 17.069 1.00 88.94 71 PRO A N 1
ATOM 567 C CA . PRO A 1 71 ? 0.681 12.349 17.342 1.00 88.94 71 PRO A CA 1
ATOM 568 C C . PRO A 1 71 ? 1.420 12.932 16.136 1.00 88.94 71 PRO A C 1
ATOM 570 O O . PRO A 1 71 ? 1.137 12.601 14.983 1.00 88.94 71 PRO A O 1
ATOM 573 N N . LYS A 1 72 ? 2.384 13.813 16.404 1.00 93.38 72 LYS A N 1
ATOM 574 C CA . LYS A 1 72 ? 3.272 14.359 15.366 1.00 93.38 72 LYS A CA 1
ATOM 575 C C . LYS A 1 72 ? 4.414 13.402 15.021 1.00 93.38 72 LYS A C 1
ATOM 577 O O . LYS A 1 72 ? 5.000 13.532 13.953 1.00 93.38 72 LYS A O 1
ATOM 582 N N . TYR A 1 73 ? 4.685 12.451 15.912 1.00 94.38 73 TYR A N 1
ATOM 583 C CA . TYR A 1 73 ? 5.791 11.506 15.837 1.00 94.38 73 TYR A CA 1
ATOM 584 C C . TYR A 1 73 ? 5.325 10.114 16.272 1.00 94.38 73 TYR A C 1
ATOM 586 O O . TYR A 1 73 ? 4.331 9.976 16.985 1.00 94.38 73 TYR A O 1
ATOM 594 N N . ILE A 1 74 ? 6.042 9.089 15.827 1.00 94.94 74 ILE A N 1
ATOM 595 C CA . ILE A 1 74 ? 5.872 7.707 16.290 1.00 94.94 74 ILE A CA 1
ATOM 596 C C . ILE A 1 74 ? 6.400 7.632 17.731 1.00 94.94 74 ILE A C 1
ATOM 598 O O . ILE A 1 74 ? 7.431 8.235 18.015 1.00 94.94 74 ILE A O 1
ATOM 602 N N . SER A 1 75 ? 5.687 6.951 18.635 1.00 95.56 75 SER A N 1
ATOM 603 C CA . SER A 1 75 ? 6.123 6.788 20.035 1.00 95.56 75 SER A CA 1
ATOM 604 C C . SER A 1 75 ? 7.466 6.057 20.110 1.00 95.56 75 SER A C 1
ATOM 606 O O . SER A 1 75 ? 7.699 5.127 19.340 1.00 95.56 75 SER A O 1
ATOM 608 N N . ASP A 1 76 ? 8.330 6.438 21.048 1.00 93.00 76 ASP A N 1
ATOM 609 C CA . ASP A 1 76 ? 9.628 5.786 21.269 1.00 93.00 76 ASP A CA 1
ATOM 610 C C . ASP A 1 76 ? 9.483 4.300 21.646 1.00 93.00 76 ASP A C 1
ATOM 612 O O . ASP A 1 76 ? 10.306 3.481 21.245 1.00 93.00 76 ASP A O 1
ATOM 616 N N . ASP A 1 77 ? 8.370 3.922 22.281 1.00 93.19 77 ASP A N 1
ATOM 617 C CA . ASP A 1 77 ? 8.070 2.534 22.668 1.00 93.19 77 ASP A CA 1
ATOM 618 C C . ASP A 1 77 ? 7.635 1.655 21.479 1.00 93.19 77 ASP A C 1
ATOM 620 O O . ASP A 1 77 ? 7.472 0.439 21.589 1.00 93.19 77 ASP A O 1
ATOM 624 N N . SER A 1 78 ? 7.431 2.256 20.307 1.00 93.38 78 SER A N 1
ATOM 625 C CA . SER A 1 78 ? 6.908 1.586 19.121 1.00 93.38 78 SER A CA 1
ATOM 626 C C . SER A 1 78 ? 8.007 0.865 18.321 1.00 93.38 78 SER A C 1
ATOM 628 O O . SER A 1 78 ? 8.285 1.220 17.169 1.00 93.38 78 SER A O 1
ATOM 630 N N . VAL A 1 79 ? 8.598 -0.182 18.911 1.00 93.44 79 VAL A N 1
ATOM 631 C CA . VAL A 1 79 ? 9.739 -0.952 18.363 1.00 93.44 79 VAL A CA 1
ATOM 632 C C . VAL A 1 79 ? 9.557 -1.326 16.887 1.00 93.44 79 VAL A C 1
ATOM 634 O O . VAL A 1 79 ? 10.436 -1.053 16.074 1.00 93.44 79 VAL A O 1
ATOM 637 N N . PHE A 1 80 ? 8.394 -1.870 16.511 1.00 94.19 80 PHE A N 1
ATOM 638 C CA . PHE A 1 80 ? 8.104 -2.297 15.134 1.00 94.19 80 PHE A CA 1
ATOM 639 C C . PHE A 1 80 ? 8.299 -1.179 14.098 1.00 94.19 80 PHE A C 1
ATOM 641 O O . PHE A 1 80 ? 8.942 -1.373 13.067 1.00 94.19 80 PHE A O 1
ATOM 648 N N . TYR A 1 81 ? 7.772 0.015 14.371 1.00 95.75 81 TYR A N 1
ATOM 649 C CA . TYR A 1 81 ? 7.860 1.134 13.434 1.00 95.75 81 TYR A CA 1
ATOM 650 C C . TYR A 1 81 ? 9.274 1.726 13.369 1.00 95.75 81 TYR A C 1
ATOM 652 O O . TYR A 1 81 ? 9.702 2.148 12.293 1.00 95.75 81 TYR A O 1
ATOM 660 N N . HIS A 1 82 ? 10.013 1.724 14.483 1.00 96.00 82 HIS A N 1
ATOM 661 C CA . HIS A 1 82 ? 11.414 2.159 14.509 1.00 96.00 82 HIS A CA 1
ATOM 662 C C . HIS A 1 82 ? 12.326 1.201 13.745 1.00 96.00 82 HIS A C 1
ATOM 664 O O . HIS A 1 82 ? 13.170 1.650 12.972 1.00 96.00 82 HIS A O 1
ATOM 670 N N . GLU A 1 83 ? 12.117 -0.110 13.876 1.00 95.06 83 GLU A N 1
ATOM 671 C CA . GLU A 1 83 ? 12.864 -1.108 13.105 1.00 95.06 83 GLU A CA 1
ATOM 672 C C . GLU A 1 83 ? 12.599 -0.968 11.597 1.00 95.06 83 GLU A C 1
ATOM 674 O O . GLU A 1 83 ? 13.542 -0.960 10.800 1.00 95.06 83 GLU A O 1
ATOM 679 N N . LEU A 1 84 ? 11.339 -0.760 11.192 1.00 95.88 84 LEU A N 1
ATOM 680 C CA . LEU A 1 84 ? 10.995 -0.473 9.795 1.00 95.88 84 LEU A CA 1
ATOM 681 C C . LEU A 1 84 ? 11.644 0.818 9.285 1.00 95.88 84 LEU A C 1
ATOM 683 O O . LEU A 1 84 ? 12.157 0.851 8.162 1.00 95.88 84 LEU A O 1
ATOM 687 N N . ALA A 1 85 ? 11.643 1.879 10.096 1.00 96.69 85 ALA A N 1
ATOM 688 C CA . ALA A 1 85 ? 12.293 3.139 9.752 1.00 96.69 85 ALA A CA 1
ATOM 689 C C . ALA A 1 85 ? 13.807 2.957 9.567 1.00 96.69 85 ALA A C 1
ATOM 691 O O . ALA A 1 85 ? 14.357 3.433 8.573 1.00 96.69 85 ALA A O 1
ATOM 692 N N . ALA A 1 86 ? 14.467 2.225 10.468 1.00 96.62 86 ALA A N 1
ATOM 693 C CA . ALA A 1 86 ? 15.900 1.952 10.408 1.00 96.62 86 ALA A CA 1
ATOM 694 C C . ALA A 1 86 ? 16.279 1.124 9.169 1.00 96.62 86 ALA A C 1
ATOM 696 O O . ALA A 1 86 ? 17.201 1.489 8.435 1.00 96.62 86 ALA A O 1
ATOM 697 N N . GLN A 1 87 ? 15.536 0.052 8.875 1.00 96.06 87 GLN A N 1
ATOM 698 C CA . GLN A 1 87 ? 15.776 -0.758 7.678 1.00 96.06 87 GLN A CA 1
ATOM 699 C C . GLN A 1 87 ? 15.545 0.042 6.394 1.00 96.06 87 GLN A C 1
ATOM 701 O O . GLN A 1 87 ? 16.346 -0.038 5.456 1.00 96.06 87 GLN A O 1
ATOM 706 N N . LYS A 1 88 ? 14.489 0.865 6.355 1.00 96.19 88 LYS A N 1
ATOM 707 C CA . LYS A 1 88 ? 14.212 1.716 5.198 1.00 96.19 88 LYS A CA 1
ATOM 708 C C . LYS A 1 88 ? 15.287 2.781 5.018 1.00 96.19 88 LYS A C 1
ATOM 710 O O . LYS A 1 88 ? 15.744 2.968 3.890 1.00 96.19 88 LYS A O 1
ATOM 715 N N . LEU A 1 89 ? 15.733 3.422 6.099 1.00 96.56 89 LEU A N 1
ATOM 716 C CA . LEU A 1 89 ? 16.849 4.367 6.082 1.00 96.56 89 LEU A CA 1
ATOM 717 C C . LEU A 1 89 ? 18.089 3.726 5.465 1.00 96.56 89 LEU A C 1
ATOM 719 O O . LEU A 1 89 ? 18.635 4.269 4.506 1.00 96.56 89 LEU A O 1
ATOM 723 N N . ASN A 1 90 ? 18.456 2.537 5.947 1.00 96.00 90 ASN A N 1
ATOM 724 C CA . ASN A 1 90 ? 19.572 1.774 5.406 1.00 96.00 90 ASN A CA 1
ATOM 725 C C . ASN A 1 90 ? 19.379 1.452 3.914 1.00 96.00 90 ASN A C 1
ATOM 727 O O . ASN A 1 90 ? 20.301 1.598 3.124 1.00 96.00 90 ASN A O 1
ATOM 731 N N . SER A 1 91 ? 18.176 1.069 3.476 1.00 93.88 91 SER A N 1
ATOM 732 C CA . SER A 1 91 ? 17.931 0.799 2.050 1.00 93.88 91 SER A CA 1
ATOM 733 C C . SER A 1 91 ? 18.108 2.044 1.167 1.00 93.88 91 SER A C 1
ATOM 735 O O . SER A 1 91 ? 18.723 1.964 0.107 1.00 93.88 91 SER A O 1
ATOM 737 N N . VAL A 1 92 ? 17.616 3.205 1.615 1.00 92.81 92 VAL A N 1
ATOM 738 C CA . VAL A 1 92 ? 17.636 4.448 0.832 1.00 92.81 92 VAL A CA 1
ATOM 739 C C . VAL A 1 92 ? 19.031 5.071 0.795 1.00 92.81 92 VAL A C 1
ATOM 741 O O . VAL A 1 92 ? 19.405 5.669 -0.214 1.00 92.81 92 VAL A O 1
ATOM 744 N N . THR A 1 93 ? 19.830 4.924 1.856 1.00 93.62 93 THR A N 1
ATOM 745 C CA . THR A 1 93 ? 21.209 5.436 1.877 1.00 93.62 93 THR A CA 1
ATOM 746 C C . THR A 1 93 ? 22.103 4.738 0.855 1.00 93.62 93 THR A C 1
ATOM 748 O O . THR A 1 93 ? 22.993 5.392 0.309 1.00 93.62 93 THR A O 1
ATOM 751 N N . HIS A 1 94 ? 21.812 3.475 0.530 1.00 94.38 94 HIS A N 1
ATOM 752 C CA . HIS A 1 94 ? 22.527 2.682 -0.474 1.00 94.38 94 HIS A CA 1
ATOM 753 C C . HIS A 1 94 ? 22.057 2.924 -1.916 1.00 94.38 94 HIS A C 1
ATOM 755 O O . HIS A 1 94 ? 22.684 2.429 -2.848 1.00 94.38 94 HIS A O 1
ATOM 761 N N . TYR A 1 95 ? 20.974 3.677 -2.135 1.00 89.50 95 TYR A N 1
ATOM 762 C CA . TYR A 1 95 ? 20.574 4.052 -3.489 1.00 89.50 95 TYR A CA 1
ATOM 763 C C . TYR A 1 95 ? 21.528 5.084 -4.088 1.00 89.50 95 TYR A C 1
ATOM 765 O O . TYR A 1 95 ? 22.015 5.985 -3.395 1.00 89.50 95 TYR A O 1
ATOM 773 N N . ASP A 1 96 ? 21.728 4.991 -5.400 1.00 90.31 96 ASP A N 1
ATOM 774 C CA . ASP A 1 96 ? 22.482 5.964 -6.191 1.00 90.31 96 ASP A CA 1
ATOM 775 C C . ASP A 1 96 ? 21.625 7.206 -6.497 1.00 90.31 96 ASP A C 1
ATOM 777 O O . ASP A 1 96 ? 21.253 7.503 -7.630 1.00 90.31 96 ASP A O 1
ATOM 781 N N . TYR A 1 97 ? 21.199 7.880 -5.429 1.00 87.19 97 TYR A N 1
ATOM 782 C CA . TYR A 1 97 ? 20.429 9.120 -5.467 1.00 87.19 97 TYR A CA 1
ATOM 783 C C . TYR A 1 97 ? 21.259 10.266 -4.890 1.00 87.19 97 TYR A C 1
ATOM 785 O O . TYR A 1 97 ? 22.024 10.081 -3.938 1.00 87.19 97 TYR A O 1
ATOM 793 N N . ALA A 1 98 ? 21.026 11.480 -5.389 1.00 91.12 98 ALA A N 1
ATOM 794 C CA . ALA A 1 98 ? 21.534 12.689 -4.754 1.00 91.12 98 ALA A CA 1
ATOM 795 C C . ALA A 1 98 ? 21.009 12.815 -3.308 1.00 91.12 98 ALA A C 1
ATOM 797 O O . ALA A 1 98 ? 19.906 12.363 -2.987 1.00 91.12 98 ALA A O 1
ATOM 798 N N . GLY A 1 99 ? 21.770 13.474 -2.426 1.00 91.88 99 GLY A N 1
ATOM 799 C CA . GLY A 1 99 ? 21.406 13.615 -1.007 1.00 91.88 99 GLY A CA 1
ATOM 800 C C . GLY A 1 99 ? 20.018 14.234 -0.784 1.00 91.88 99 GLY A C 1
ATOM 801 O O . GLY A 1 99 ? 19.234 13.729 0.020 1.00 91.88 99 GLY A O 1
ATOM 802 N N . ALA A 1 100 ? 19.666 15.268 -1.554 1.00 91.19 100 ALA A N 1
ATOM 803 C CA . ALA A 1 100 ? 18.342 15.894 -1.492 1.00 91.19 100 ALA A CA 1
ATOM 804 C C . ALA A 1 100 ? 17.206 14.932 -1.896 1.00 91.19 100 ALA A C 1
ATOM 806 O O . ALA A 1 100 ? 16.144 14.925 -1.270 1.00 91.19 100 ALA A O 1
ATOM 807 N N . ASP A 1 101 ? 17.431 14.073 -2.895 1.00 85.50 101 ASP A N 1
ATOM 808 C CA . ASP A 1 101 ? 16.457 13.058 -3.302 1.00 85.50 101 ASP A CA 1
ATOM 809 C C . ASP A 1 101 ? 16.299 11.961 -2.248 1.00 85.50 101 ASP A C 1
ATOM 811 O O . ASP A 1 101 ? 15.169 11.561 -1.961 1.00 85.50 101 ASP A O 1
ATOM 815 N N . LYS A 1 102 ? 17.395 11.535 -1.600 1.00 89.88 102 LYS A N 1
ATOM 816 C CA . LYS A 1 102 ? 17.336 10.610 -0.456 1.00 89.88 102 LYS A CA 1
ATOM 817 C C . LYS A 1 102 ? 16.459 11.177 0.659 1.00 89.88 102 LYS A C 1
ATOM 819 O O . LYS A 1 102 ? 15.548 10.492 1.115 1.00 89.88 102 LYS A O 1
ATOM 824 N N . LEU A 1 103 ? 16.662 12.440 1.044 1.00 92.25 103 LEU A N 1
ATOM 825 C CA . LEU A 1 103 ? 15.847 13.104 2.071 1.00 92.25 103 LEU A CA 1
ATOM 826 C C . LEU A 1 103 ? 14.367 13.189 1.681 1.00 92.25 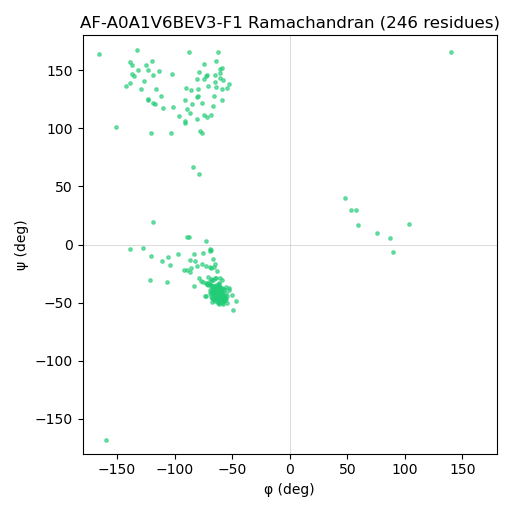103 LEU A C 1
ATOM 828 O O . LEU A 1 103 ? 13.494 12.934 2.511 1.00 92.25 103 LEU A O 1
ATOM 832 N N . ARG A 1 104 ? 14.065 13.495 0.415 1.00 88.75 104 ARG A N 1
ATOM 833 C CA . ARG A 1 104 ? 12.684 13.528 -0.087 1.00 88.75 104 ARG A CA 1
ATOM 834 C C . ARG A 1 104 ? 12.013 12.155 -0.003 1.00 88.75 104 ARG A C 1
ATOM 836 O O . ARG A 1 104 ? 10.872 12.061 0.450 1.00 88.75 104 ARG A O 1
ATOM 843 N N . VAL A 1 105 ? 12.719 11.100 -0.405 1.00 90.19 105 VAL A N 1
ATOM 844 C CA . VAL A 1 105 ? 12.239 9.712 -0.330 1.00 90.19 105 VAL A CA 1
ATOM 845 C C . VAL A 1 105 ? 12.035 9.279 1.126 1.00 90.19 105 VAL A C 1
ATOM 847 O O . VAL A 1 105 ? 10.983 8.736 1.462 1.00 90.19 105 VAL A O 1
ATOM 850 N N . LEU A 1 106 ? 12.984 9.584 2.014 1.00 94.06 106 LEU A N 1
ATOM 851 C CA . LEU A 1 106 ? 12.864 9.306 3.448 1.00 94.06 106 LEU A CA 1
ATOM 852 C C . LEU A 1 106 ? 11.687 10.053 4.082 1.00 94.06 106 LEU A C 1
ATOM 854 O O . LEU A 1 106 ? 10.936 9.460 4.850 1.00 94.06 106 LEU A O 1
ATOM 858 N N . SER A 1 107 ? 11.469 11.320 3.720 1.00 94.94 107 SER A N 1
ATOM 859 C CA . SER A 1 107 ? 10.318 12.097 4.192 1.00 94.94 107 SER A CA 1
ATOM 860 C C . SER A 1 107 ? 8.989 11.460 3.775 1.00 94.94 107 SER A C 1
ATOM 862 O O . SER A 1 107 ? 8.070 11.360 4.589 1.00 94.94 107 SER A O 1
ATOM 864 N N . TYR A 1 108 ? 8.884 10.976 2.532 1.00 94.38 108 TYR A N 1
ATOM 865 C CA . TYR A 1 108 ? 7.705 10.244 2.060 1.00 94.38 108 TYR A CA 1
ATOM 866 C C . TYR A 1 108 ? 7.469 8.951 2.861 1.00 94.38 108 TYR A C 1
ATOM 868 O O . TYR A 1 108 ? 6.357 8.708 3.340 1.00 94.38 108 TYR A O 1
ATOM 876 N N . PHE A 1 109 ? 8.514 8.148 3.070 1.00 96.00 109 PHE A N 1
ATOM 877 C CA . PHE A 1 109 ? 8.401 6.905 3.834 1.00 96.00 109 PHE A CA 1
ATOM 878 C C . PHE A 1 109 ? 8.074 7.146 5.310 1.00 96.00 109 PHE A C 1
ATOM 880 O O . PHE A 1 109 ? 7.227 6.447 5.863 1.00 96.00 109 PHE A O 1
ATOM 887 N N . TYR A 1 110 ? 8.651 8.176 5.929 1.00 96.75 110 TYR A N 1
ATOM 888 C CA . TYR A 1 110 ? 8.308 8.566 7.295 1.00 96.75 110 TYR A CA 1
ATOM 889 C C . TYR A 1 110 ? 6.842 8.999 7.416 1.00 96.75 110 TYR A C 1
ATOM 891 O O . TYR A 1 110 ? 6.143 8.562 8.326 1.00 96.75 110 TYR A O 1
ATOM 899 N N . LYS A 1 111 ? 6.331 9.795 6.465 1.00 95.94 111 LYS A N 1
ATOM 900 C CA . LYS A 1 111 ? 4.903 10.160 6.421 1.00 95.94 111 LYS A CA 1
ATOM 901 C C . LYS A 1 111 ? 4.003 8.932 6.296 1.00 95.94 111 LYS A C 1
ATOM 903 O O . LYS A 1 111 ? 2.940 8.908 6.914 1.00 95.94 111 LYS A O 1
ATOM 908 N N . THR A 1 112 ? 4.424 7.927 5.530 1.00 96.62 112 THR A N 1
ATOM 909 C CA . THR A 1 112 ? 3.700 6.654 5.399 1.00 96.62 112 THR A CA 1
ATOM 910 C C . THR A 1 112 ? 3.674 5.897 6.728 1.00 96.62 112 THR A C 1
ATOM 912 O O . THR A 1 112 ? 2.593 5.525 7.177 1.00 96.62 112 THR A O 1
ATOM 915 N N . LEU A 1 113 ? 4.824 5.749 7.401 1.00 97.12 113 LEU A N 1
ATOM 916 C CA . LEU A 1 113 ? 4.912 5.111 8.724 1.00 97.12 113 LEU A CA 1
ATOM 917 C C . LEU A 1 113 ? 4.058 5.832 9.764 1.00 97.12 113 LEU A C 1
ATOM 919 O O . LEU A 1 113 ? 3.276 5.196 10.459 1.00 97.12 113 LEU A O 1
ATOM 923 N N . LEU A 1 114 ? 4.168 7.159 9.846 1.00 97.19 114 LEU A N 1
ATOM 924 C CA . LEU A 1 114 ? 3.396 7.957 10.793 1.00 97.19 114 LEU A CA 1
ATOM 925 C C . LEU A 1 114 ? 1.893 7.860 10.513 1.00 97.19 114 LEU A C 1
ATOM 927 O O . LEU A 1 114 ? 1.095 7.790 11.446 1.00 97.19 114 LEU A O 1
ATOM 931 N N . SER A 1 115 ? 1.497 7.856 9.239 1.00 96.75 115 SER A N 1
ATOM 932 C CA . SER A 1 115 ? 0.090 7.714 8.860 1.00 96.75 115 SER A CA 1
ATOM 933 C C . SER A 1 115 ? -0.459 6.357 9.284 1.00 96.75 115 SER A C 1
ATOM 935 O O . SER A 1 115 ? -1.532 6.286 9.878 1.00 96.75 115 SER A O 1
ATOM 937 N N . ASP A 1 116 ? 0.296 5.295 9.024 1.00 97.69 116 ASP A N 1
ATOM 938 C CA . ASP A 1 116 ? -0.077 3.949 9.428 1.00 97.69 116 ASP A CA 1
ATOM 939 C C . ASP A 1 116 ? -0.131 3.803 10.957 1.00 97.69 116 ASP A C 1
ATOM 941 O O . ASP A 1 116 ? -1.131 3.327 11.487 1.00 97.69 116 ASP A O 1
ATOM 945 N N . TYR A 1 117 ? 0.872 4.319 11.672 1.00 97.25 117 TYR A N 1
ATOM 946 C CA . TYR A 1 117 ? 0.912 4.355 13.135 1.00 97.25 117 TYR A CA 1
ATOM 947 C C . TYR A 1 117 ? -0.315 5.058 13.729 1.00 97.25 117 TYR A C 1
ATOM 949 O O . TYR A 1 117 ? -0.945 4.547 14.657 1.00 97.25 117 TYR A O 1
ATOM 957 N N . LYS A 1 118 ? -0.708 6.212 13.170 1.00 97.00 118 LYS A N 1
ATOM 958 C CA . LYS A 1 118 ? -1.921 6.939 13.578 1.00 97.00 118 LYS A CA 1
ATOM 959 C C . LYS A 1 118 ? -3.175 6.094 13.385 1.00 97.00 118 LYS A C 1
ATOM 961 O O . LYS A 1 118 ? -4.001 6.028 14.290 1.00 97.00 118 LYS A O 1
ATOM 966 N N . VAL A 1 119 ? -3.332 5.457 12.223 1.00 96.81 119 VAL A N 1
ATOM 967 C CA . VAL A 1 119 ? -4.480 4.576 11.966 1.00 96.81 119 VAL A CA 1
ATOM 968 C C . VAL A 1 119 ? -4.470 3.410 12.950 1.00 96.81 119 VAL A C 1
ATOM 970 O O . VAL A 1 119 ? -5.474 3.176 13.610 1.00 96.81 119 VAL A O 1
ATOM 973 N N . HIS A 1 120 ? -3.342 2.727 13.111 1.00 95.81 120 HIS A N 1
ATOM 974 C CA . HIS A 1 120 ? -3.227 1.557 13.975 1.00 95.81 120 HIS A CA 1
ATOM 975 C C . HIS A 1 120 ? -3.548 1.871 15.447 1.00 95.81 120 HIS A C 1
ATOM 977 O O . HIS A 1 120 ? -4.312 1.152 16.090 1.00 95.81 120 HIS A O 1
ATOM 983 N N . THR A 1 121 ? -3.025 2.977 15.979 1.00 95.25 121 THR A N 1
ATOM 984 C CA . THR A 1 121 ? -3.176 3.321 17.403 1.00 95.25 121 THR A CA 1
ATOM 985 C C . THR A 1 121 ? -4.498 4.023 17.726 1.00 95.25 121 THR A C 1
ATOM 987 O O . THR A 1 121 ? -5.085 3.779 18.789 1.00 95.25 121 THR A O 1
ATOM 990 N N . LEU A 1 122 ? -5.002 4.869 16.819 1.00 96.06 122 LEU A N 1
ATOM 991 C CA . LEU A 1 122 ? -6.143 5.753 17.084 1.00 96.06 122 LEU A CA 1
ATOM 992 C C . LEU A 1 122 ? -7.460 5.286 16.461 1.00 96.06 122 LEU A C 1
ATOM 994 O O . LEU A 1 122 ? -8.516 5.757 16.882 1.00 96.06 122 LEU A O 1
ATOM 998 N N . ASN A 1 123 ? -7.447 4.388 15.473 1.00 96.00 123 ASN A N 1
ATOM 999 C CA . ASN A 1 123 ? -8.685 3.927 14.851 1.00 96.00 123 ASN A CA 1
ATOM 1000 C C . ASN A 1 123 ? -9.431 2.957 15.774 1.00 96.00 123 ASN A C 1
ATOM 1002 O O . ASN A 1 123 ? -8.995 1.828 15.996 1.00 96.00 123 ASN A O 1
ATOM 1006 N N . LYS A 1 124 ? -10.579 3.397 16.294 1.00 94.44 124 LYS A N 1
ATOM 1007 C CA . LYS A 1 124 ? -11.451 2.580 17.152 1.00 94.44 124 LYS A CA 1
ATOM 1008 C C . LYS A 1 124 ? -12.776 2.200 16.501 1.00 94.44 124 LYS A C 1
ATOM 1010 O O . LYS A 1 124 ? -13.452 1.319 17.010 1.00 94.44 124 LYS A O 1
ATOM 1015 N N . GLU A 1 125 ? -13.144 2.846 15.397 1.00 94.81 125 GLU A N 1
ATOM 1016 C CA . GLU A 1 125 ? -14.526 2.809 14.905 1.00 94.81 125 GLU A CA 1
ATOM 1017 C C . GLU A 1 125 ? -14.649 2.660 13.388 1.00 94.81 125 GLU A C 1
ATOM 1019 O O . GLU A 1 125 ? -15.768 2.581 12.894 1.00 94.81 125 GLU A O 1
ATOM 1024 N N . TYR A 1 126 ? -13.563 2.660 12.613 1.00 95.88 126 TYR A N 1
ATOM 1025 C CA . TYR A 1 126 ? -13.663 2.750 11.156 1.00 95.88 126 TYR A CA 1
ATOM 1026 C C . TYR A 1 126 ? -12.959 1.612 10.429 1.00 95.88 126 TYR A C 1
ATOM 1028 O O . TYR A 1 126 ? -11.973 1.044 10.893 1.00 95.88 126 TYR A O 1
ATOM 1036 N N . ILE A 1 127 ? -13.440 1.332 9.221 1.00 96.75 127 ILE A N 1
ATOM 1037 C CA . ILE A 1 127 ? -12.652 0.656 8.193 1.00 96.75 127 ILE A CA 1
ATOM 1038 C C . ILE A 1 127 ? -11.974 1.758 7.380 1.00 96.75 127 ILE A C 1
ATOM 1040 O O . ILE A 1 127 ? -12.639 2.443 6.598 1.00 96.75 127 ILE A O 1
ATOM 1044 N N . VAL A 1 128 ? -10.677 1.952 7.608 1.00 97.12 128 VAL A N 1
ATOM 1045 C CA . VAL A 1 128 ? -9.856 2.945 6.910 1.00 97.12 128 VAL A CA 1
ATOM 1046 C C . VAL A 1 128 ? -9.250 2.283 5.683 1.00 97.12 128 VAL A C 1
ATOM 1048 O O . VAL A 1 128 ? -8.601 1.252 5.812 1.00 97.12 128 VAL A O 1
ATOM 1051 N N . VAL A 1 129 ? -9.474 2.853 4.498 1.00 97.12 129 VAL A N 1
ATOM 1052 C CA . VAL A 1 129 ? -9.025 2.265 3.229 1.00 97.12 129 VAL A CA 1
ATOM 1053 C C . VAL A 1 129 ? -8.052 3.194 2.508 1.00 97.12 129 VAL A C 1
ATOM 1055 O O . VAL A 1 129 ? -8.413 4.323 2.146 1.00 97.12 129 VAL A O 1
ATOM 1058 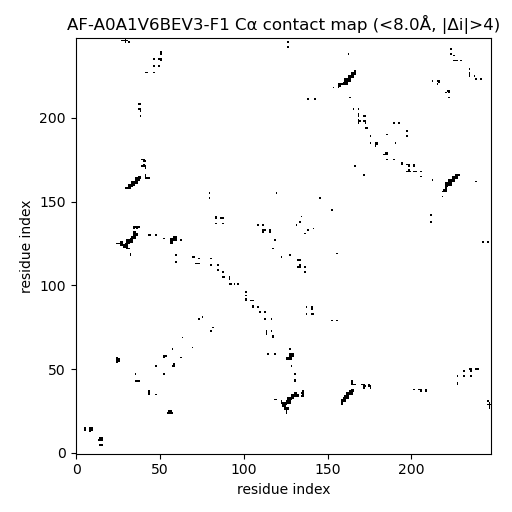N N . SER A 1 130 ? -6.843 2.710 2.230 1.00 95.88 130 SER A N 1
ATOM 1059 C CA . SER A 1 130 ? -5.800 3.456 1.522 1.00 95.88 130 SER A CA 1
ATOM 1060 C C . SER A 1 130 ? -5.381 2.789 0.209 1.00 95.88 130 SER A C 1
ATOM 1062 O O . SER A 1 130 ? -5.385 1.565 0.071 1.00 95.88 130 SER A O 1
ATOM 1064 N N . ASP A 1 131 ? -5.035 3.609 -0.787 1.00 93.12 131 ASP A N 1
ATOM 1065 C CA . ASP A 1 131 ? -4.443 3.162 -2.055 1.00 93.12 131 ASP A CA 1
ATOM 1066 C C . ASP A 1 131 ? -2.913 3.038 -2.001 1.00 93.12 131 ASP A C 1
ATOM 1068 O O . ASP A 1 131 ? -2.309 2.413 -2.875 1.00 93.12 131 ASP A O 1
ATOM 1072 N N . GLU A 1 132 ? -2.310 3.596 -0.953 1.00 88.25 132 GLU A N 1
ATOM 1073 C CA . GLU A 1 132 ? -0.913 3.439 -0.565 1.00 88.25 132 GLU A CA 1
ATOM 1074 C C . GLU A 1 132 ? -0.833 3.298 0.960 1.00 88.25 132 GLU A C 1
ATOM 1076 O O . GLU A 1 132 ? -1.538 3.985 1.703 1.00 88.25 132 GLU A O 1
ATOM 1081 N N . GLY A 1 133 ? 0.019 2.401 1.448 1.00 93.75 133 GLY A N 1
ATOM 1082 C CA . GLY A 1 133 ? 0.129 2.127 2.877 1.00 93.75 133 GLY A CA 1
ATOM 1083 C C . GLY A 1 133 ? 1.448 1.470 3.257 1.00 93.75 133 GLY A C 1
ATOM 1084 O O . GLY A 1 133 ? 2.400 1.447 2.464 1.00 93.75 133 GLY A O 1
ATOM 1085 N N . LEU A 1 134 ? 1.512 0.981 4.493 1.00 96.69 134 LEU A N 1
ATOM 1086 C CA . LEU A 1 134 ? 2.700 0.370 5.068 1.00 96.69 134 LEU A CA 1
ATOM 1087 C C . LEU A 1 134 ? 3.122 -0.877 4.285 1.00 96.69 134 LEU A C 1
ATOM 1089 O O . LEU A 1 134 ? 4.281 -0.993 3.892 1.00 96.69 134 LEU A O 1
ATOM 1093 N N . LEU A 1 135 ? 2.180 -1.776 4.003 1.00 95.75 135 LEU A N 1
ATOM 1094 C CA . LEU A 1 135 ? 2.439 -3.078 3.386 1.00 95.75 135 LEU A CA 1
ATOM 1095 C C . LEU A 1 135 ? 2.906 -2.932 1.932 1.00 95.75 135 LEU A C 1
ATOM 1097 O O . LEU A 1 135 ? 3.700 -3.733 1.442 1.00 95.75 135 LEU A O 1
ATOM 1101 N N . HIS A 1 136 ? 2.463 -1.880 1.236 1.00 93.81 136 HIS A N 1
ATOM 1102 C CA . HIS A 1 136 ? 2.954 -1.574 -0.109 1.00 93.81 136 HIS A CA 1
ATOM 1103 C C . HIS A 1 136 ? 4.385 -1.014 -0.094 1.00 93.81 136 HIS A C 1
ATOM 1105 O O . HIS A 1 136 ? 5.222 -1.419 -0.899 1.00 93.81 136 HIS A O 1
ATOM 1111 N N . ASN A 1 137 ? 4.667 -0.082 0.819 1.00 94.88 137 ASN A N 1
ATOM 1112 C CA . ASN A 1 137 ? 5.915 0.684 0.825 1.00 94.88 137 ASN A CA 1
ATOM 1113 C C . ASN A 1 137 ? 7.065 -0.002 1.579 1.00 94.88 137 ASN A C 1
ATOM 1115 O O . ASN A 1 137 ? 8.235 0.268 1.297 1.00 94.88 137 ASN A O 1
ATOM 1119 N N . PHE A 1 138 ? 6.749 -0.893 2.518 1.00 96.50 138 PHE A N 1
ATOM 1120 C CA . PHE A 1 138 ? 7.705 -1.565 3.403 1.00 96.50 138 PHE A CA 1
ATOM 1121 C C . PHE A 1 138 ? 7.697 -3.088 3.235 1.00 96.50 138 PHE A C 1
ATOM 1123 O O . PHE A 1 138 ? 8.162 -3.807 4.111 1.00 96.50 138 PHE A O 1
ATOM 1130 N N . GLY A 1 139 ? 7.187 -3.609 2.112 1.00 94.38 139 GLY A N 1
ATOM 1131 C CA . GLY A 1 139 ? 7.052 -5.055 1.913 1.00 94.38 139 GLY A CA 1
ATOM 1132 C C . GLY A 1 139 ? 8.364 -5.834 2.077 1.00 94.38 139 GLY A C 1
ATOM 1133 O O . GLY A 1 139 ? 8.362 -6.919 2.650 1.00 94.38 139 GLY A O 1
ATOM 1134 N N . ARG A 1 140 ? 9.504 -5.274 1.644 1.00 94.25 140 ARG A N 1
ATOM 1135 C CA . ARG A 1 140 ? 10.823 -5.906 1.829 1.00 94.25 140 ARG A CA 1
ATOM 1136 C C . ARG A 1 140 ? 11.228 -5.947 3.302 1.00 94.25 140 ARG A C 1
ATOM 1138 O O . ARG A 1 140 ? 11.641 -6.995 3.784 1.00 94.25 140 ARG A O 1
ATOM 1145 N N . GLU A 1 141 ? 11.121 -4.819 3.989 1.00 95.12 141 GLU A N 1
ATOM 1146 C CA . GLU A 1 141 ? 11.501 -4.660 5.394 1.00 95.12 141 GLU A CA 1
ATOM 1147 C C . GLU A 1 141 ? 10.612 -5.515 6.305 1.00 95.12 141 GLU A C 1
ATOM 1149 O O . GLU A 1 141 ? 11.093 -6.214 7.191 1.00 95.12 141 GLU A O 1
ATOM 1154 N N . ILE A 1 142 ? 9.312 -5.566 6.013 1.00 95.19 142 ILE A N 1
ATOM 1155 C CA . ILE A 1 142 ? 8.362 -6.422 6.724 1.00 95.19 142 ILE A CA 1
ATOM 1156 C C . ILE A 1 142 ? 8.730 -7.899 6.568 1.00 95.19 142 ILE A C 1
ATOM 1158 O O . ILE A 1 142 ? 8.765 -8.611 7.567 1.00 95.19 142 ILE A O 1
ATOM 1162 N N . ARG A 1 143 ? 9.055 -8.361 5.350 1.00 93.06 143 ARG A N 1
ATOM 1163 C CA . ARG A 1 143 ? 9.531 -9.742 5.142 1.00 93.06 143 ARG A CA 1
ATOM 1164 C C . ARG A 1 143 ? 10.773 -10.039 5.980 1.00 93.06 143 ARG A C 1
ATOM 1166 O O . ARG A 1 143 ? 10.840 -11.078 6.624 1.00 93.06 143 ARG A O 1
ATOM 1173 N N . GLN A 1 144 ? 11.737 -9.118 6.005 1.00 92.56 144 GLN A N 1
ATOM 1174 C CA . GLN A 1 144 ? 12.955 -9.276 6.803 1.00 92.56 144 GLN A CA 1
ATOM 1175 C C . GLN A 1 144 ? 12.654 -9.368 8.304 1.00 92.56 144 GLN A C 1
ATOM 1177 O O . GLN A 1 144 ? 13.207 -10.232 8.980 1.00 92.56 144 GLN A O 1
ATOM 1182 N N . LEU A 1 145 ? 11.760 -8.525 8.827 1.00 90.88 145 LEU A N 1
ATOM 1183 C CA . LEU A 1 145 ? 11.352 -8.587 10.233 1.00 90.88 145 LEU A CA 1
ATOM 1184 C C . LEU A 1 145 ? 10.644 -9.896 10.577 1.00 90.88 145 LEU A C 1
ATOM 1186 O O . LEU A 1 145 ? 10.966 -10.514 11.589 1.00 90.88 145 LEU A O 1
ATOM 1190 N N . MET A 1 146 ? 9.734 -10.346 9.716 1.00 89.62 146 MET A N 1
ATOM 1191 C CA . MET A 1 146 ? 8.985 -11.580 9.941 1.00 89.62 146 MET A CA 1
ATOM 1192 C C . MET A 1 146 ? 9.876 -12.823 9.92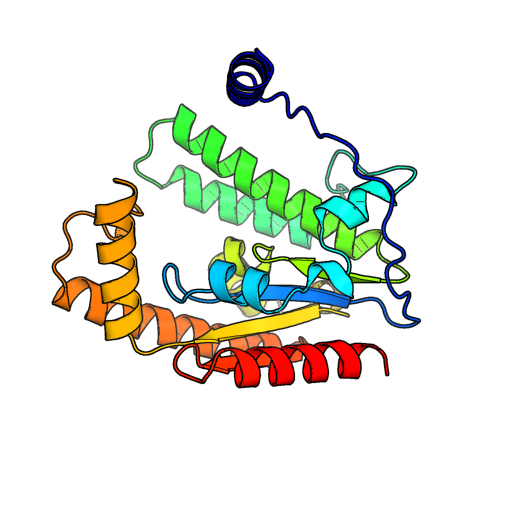6 1.00 89.62 146 MET A C 1
ATOM 1194 O O . MET A 1 146 ? 9.664 -13.716 10.736 1.00 89.62 146 MET A O 1
ATOM 1198 N N . HIS A 1 147 ? 10.912 -12.863 9.083 1.00 88.56 147 HIS A N 1
ATOM 1199 C CA . HIS A 1 147 ? 11.889 -13.956 9.110 1.00 88.56 147 HIS A CA 1
ATOM 1200 C C . HIS A 1 147 ? 12.755 -13.970 10.375 1.00 88.56 147 HIS A C 1
ATOM 1202 O O . HIS A 1 147 ? 13.180 -15.036 10.811 1.00 88.56 147 HIS A O 1
ATOM 1208 N N . ASN A 1 148 ? 13.028 -12.803 10.960 1.00 84.88 148 ASN A N 1
ATOM 1209 C CA . ASN A 1 148 ? 13.957 -12.688 12.081 1.00 84.88 148 ASN A CA 1
ATOM 1210 C C . ASN A 1 148 ? 13.283 -12.853 13.455 1.00 84.88 148 ASN A C 1
ATOM 1212 O O . ASN A 1 148 ? 13.984 -13.139 14.426 1.00 84.88 148 ASN A O 1
ATOM 1216 N N . ARG A 1 149 ? 11.963 -12.634 13.578 1.00 71.81 149 ARG A N 1
ATOM 1217 C CA . ARG A 1 149 ? 11.245 -12.636 14.869 1.00 71.81 149 ARG A CA 1
ATOM 1218 C C . ARG A 1 149 ? 9.782 -13.076 14.726 1.00 71.81 149 ARG A C 1
ATOM 1220 O O . ARG A 1 149 ? 8.922 -12.265 14.389 1.00 71.81 149 ARG A O 1
ATOM 1227 N N . ASN A 1 150 ? 9.485 -14.330 15.072 1.00 62.91 150 ASN A N 1
ATOM 1228 C CA . ASN A 1 150 ? 8.138 -14.902 14.916 1.00 62.91 150 ASN A CA 1
ATOM 1229 C C . ASN A 1 150 ? 7.056 -14.268 15.819 1.00 62.91 150 ASN A C 1
ATOM 1231 O O . ASN A 1 150 ? 5.900 -14.215 15.411 1.00 62.91 150 ASN A O 1
ATOM 1235 N N . GLU A 1 151 ? 7.382 -13.765 17.018 1.00 65.81 151 GLU A N 1
ATOM 1236 C CA . GLU A 1 151 ? 6.342 -13.381 18.000 1.00 65.81 151 GLU A CA 1
ATOM 1237 C C . GLU A 1 151 ? 6.140 -11.867 18.184 1.00 65.81 151 GLU A C 1
ATOM 1239 O O . GLU A 1 151 ? 5.013 -11.415 18.391 1.00 65.81 151 GLU A O 1
ATOM 1244 N N . LEU A 1 152 ? 7.197 -11.058 18.046 1.00 59.66 152 LEU A N 1
ATOM 1245 C CA . LEU A 1 152 ? 7.224 -9.644 18.470 1.00 59.66 152 LEU A CA 1
ATOM 1246 C C . LEU A 1 152 ? 6.339 -8.689 17.644 1.00 59.66 152 LEU A C 1
ATOM 1248 O O . LEU A 1 152 ? 6.221 -7.509 17.975 1.00 59.66 152 LEU A O 1
ATOM 1252 N N . HIS A 1 153 ? 5.720 -9.169 16.564 1.00 72.75 153 HIS A N 1
ATOM 1253 C CA . HIS A 1 153 ? 5.059 -8.303 15.584 1.00 72.75 153 HIS A CA 1
ATOM 1254 C C . HIS A 1 153 ? 3.609 -8.681 15.269 1.00 72.75 153 HIS A C 1
ATOM 1256 O O . HIS A 1 153 ? 2.954 -7.932 14.546 1.00 72.75 153 HIS A O 1
ATOM 1262 N N . SER A 1 154 ? 3.079 -9.773 15.830 1.00 79.50 154 SER A N 1
ATOM 1263 C CA . SER A 1 154 ? 1.713 -10.246 15.537 1.00 79.50 154 SER A CA 1
ATOM 1264 C C . SER A 1 154 ? 0.642 -9.182 15.825 1.00 79.50 154 SER A C 1
ATOM 1266 O O . SER A 1 154 ? -0.266 -8.973 15.019 1.00 79.50 154 SER A O 1
ATOM 1268 N N . ASP A 1 155 ? 0.803 -8.417 16.908 1.00 89.19 155 ASP A N 1
ATOM 1269 C CA . ASP A 1 155 ? -0.103 -7.326 17.275 1.00 89.19 155 ASP A CA 1
ATOM 1270 C C . ASP A 1 155 ? -0.165 -6.207 16.232 1.00 89.19 155 ASP A C 1
ATOM 127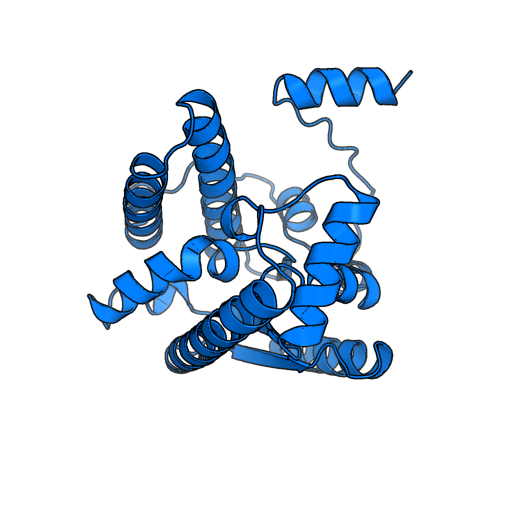2 O O . ASP A 1 155 ? -1.240 -5.659 15.982 1.00 89.19 155 ASP A O 1
ATOM 1276 N N . ASN A 1 156 ? 0.949 -5.915 15.552 1.00 91.56 156 ASN A N 1
ATOM 1277 C CA . ASN A 1 156 ? 0.990 -4.880 14.519 1.00 91.56 156 ASN A CA 1
ATOM 1278 C C . ASN A 1 156 ? 0.204 -5.282 13.265 1.00 91.56 156 ASN A C 1
ATOM 1280 O O . ASN A 1 156 ? -0.169 -4.405 12.487 1.00 91.56 156 ASN A O 1
ATOM 1284 N N . PHE A 1 157 ? -0.075 -6.576 13.073 1.00 94.19 157 PHE A N 1
ATOM 1285 C CA . PHE A 1 157 ? -0.873 -7.100 11.961 1.00 94.19 157 PHE A CA 1
ATOM 1286 C C . PHE A 1 157 ? -2.343 -7.344 12.318 1.00 94.19 157 PHE A C 1
ATOM 1288 O O . PHE A 1 157 ? -3.162 -7.561 11.419 1.00 94.19 157 PHE A O 1
ATOM 1295 N N . LYS A 1 158 ? -2.718 -7.236 13.601 1.00 93.56 158 LYS A N 1
ATOM 1296 C CA . LYS A 1 158 ? -4.121 -7.322 14.021 1.00 93.56 158 LYS A CA 1
ATOM 1297 C C . LYS A 1 158 ? -4.957 -6.257 13.317 1.00 93.56 158 LYS A C 1
ATOM 1299 O O . LYS A 1 158 ? -4.534 -5.114 13.143 1.00 93.56 158 LYS A O 1
ATOM 1304 N N . ASN A 1 159 ? -6.178 -6.639 12.942 1.00 96.25 159 ASN A N 1
ATOM 1305 C CA . ASN A 1 159 ? -7.146 -5.763 12.278 1.00 96.25 159 ASN A CA 1
ATOM 1306 C C . ASN A 1 159 ? -6.641 -5.150 10.959 1.00 96.25 159 ASN A C 1
ATOM 1308 O O . ASN A 1 159 ? -7.054 -4.055 10.569 1.00 96.25 159 ASN A O 1
ATOM 1312 N N . ARG A 1 160 ? -5.759 -5.857 10.245 1.00 97.50 160 ARG A N 1
ATOM 1313 C CA . ARG A 1 160 ? -5.345 -5.482 8.893 1.00 97.50 160 ARG A CA 1
ATOM 1314 C C . ARG A 1 160 ? -6.028 -6.332 7.839 1.00 97.50 160 ARG A C 1
ATOM 1316 O O . ARG A 1 160 ? -6.293 -7.520 8.029 1.00 97.50 160 ARG A O 1
ATOM 1323 N N . ALA A 1 161 ? -6.276 -5.703 6.702 1.00 98.12 161 ALA A N 1
ATOM 1324 C CA . ALA A 1 161 ? -6.680 -6.384 5.493 1.00 98.12 161 ALA A CA 1
ATOM 1325 C C . ALA A 1 161 ? -5.944 -5.812 4.279 1.00 98.12 161 ALA A C 1
ATOM 1327 O O . ALA A 1 161 ? -5.521 -4.657 4.263 1.00 98.12 161 ALA A O 1
ATOM 1328 N N . VAL A 1 162 ? -5.810 -6.630 3.246 1.00 98.19 162 VAL A N 1
ATOM 1329 C CA . VAL A 1 162 ? -5.113 -6.287 2.014 1.00 98.19 162 VAL A CA 1
ATOM 1330 C C . VAL A 1 162 ? -5.993 -6.610 0.825 1.00 98.19 162 VAL A C 1
ATOM 1332 O O . VAL A 1 162 ? -6.556 -7.697 0.735 1.00 98.19 162 VAL A O 1
ATOM 1335 N N . ILE A 1 163 ? -6.068 -5.671 -0.112 1.00 98.44 163 ILE A N 1
ATOM 1336 C CA . ILE A 1 163 ? -6.609 -5.897 -1.449 1.00 98.44 163 ILE A CA 1
ATOM 1337 C C . ILE A 1 163 ? -5.413 -6.004 -2.397 1.00 98.44 163 ILE A C 1
ATOM 1339 O O . ILE A 1 163 ? -4.843 -4.999 -2.834 1.00 98.44 163 ILE A O 1
ATOM 1343 N N . PHE A 1 164 ? -4.995 -7.236 -2.674 1.00 98.19 164 PHE A N 1
ATOM 1344 C CA . PHE A 1 164 ? -3.883 -7.536 -3.563 1.00 98.19 164 PHE A CA 1
ATOM 1345 C C . PHE A 1 164 ? -4.344 -7.481 -5.017 1.00 98.19 164 PHE A C 1
ATOM 1347 O O . PHE A 1 164 ? -5.083 -8.337 -5.494 1.00 98.19 164 PHE A O 1
ATOM 1354 N N . CYS A 1 165 ? -3.907 -6.447 -5.726 1.00 97.88 165 CYS A N 1
ATOM 1355 C CA . CYS A 1 165 ? -4.164 -6.279 -7.146 1.00 97.88 165 CYS A CA 1
ATOM 1356 C C . CYS A 1 165 ? -3.122 -7.053 -7.959 1.00 97.88 165 CYS A C 1
ATOM 1358 O O . CYS A 1 165 ? -1.929 -6.743 -7.891 1.00 97.88 165 CYS A O 1
ATOM 1360 N N . ASN A 1 166 ? -3.593 -7.987 -8.777 1.00 97.31 166 ASN A N 1
ATOM 1361 C CA . ASN A 1 166 ? -2.802 -8.832 -9.659 1.00 97.31 166 ASN A CA 1
ATOM 1362 C C . ASN A 1 166 ? -3.208 -8.616 -11.133 1.00 97.31 166 ASN A C 1
ATOM 1364 O O . ASN A 1 166 ? -4.286 -8.102 -11.434 1.00 97.31 166 ASN A O 1
ATOM 1368 N N . SER A 1 167 ? -2.319 -8.949 -12.066 1.00 97.31 167 SER A N 1
ATOM 1369 C CA . SER A 1 167 ? -2.522 -8.873 -13.517 1.00 97.31 167 SER A CA 1
ATOM 1370 C C . SER A 1 167 ? -1.419 -9.664 -14.225 1.00 97.31 167 SER A C 1
ATOM 1372 O O . SER A 1 167 ? -0.363 -9.894 -13.645 1.00 97.31 167 SER A O 1
ATOM 1374 N N . SER A 1 168 ? -1.601 -9.997 -15.508 1.00 97.56 168 SER A N 1
A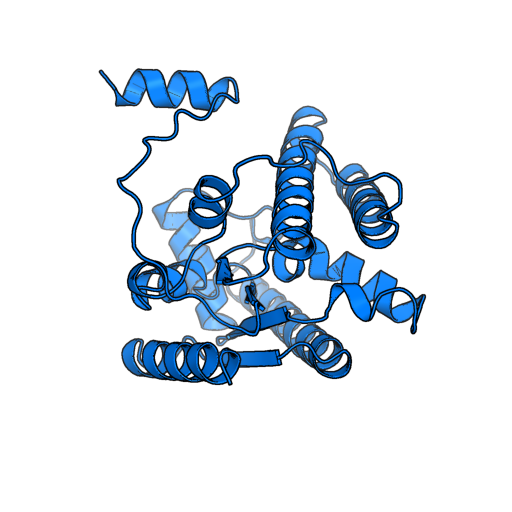TOM 1375 C CA . SER A 1 168 ? -0.505 -10.553 -16.316 1.00 97.56 168 SER A CA 1
ATOM 1376 C C . SER A 1 168 ? 0.675 -9.573 -16.422 1.00 97.56 168 SER A C 1
ATOM 1378 O O . SER A 1 168 ? 0.473 -8.350 -16.461 1.00 97.56 168 SER A O 1
ATOM 1380 N N . ALA A 1 169 ? 1.897 -10.107 -16.498 1.00 98.25 169 ALA A N 1
ATOM 1381 C CA . ALA A 1 169 ? 3.129 -9.326 -16.583 1.00 98.25 169 ALA A CA 1
ATOM 1382 C C . ALA A 1 169 ? 3.148 -8.411 -17.821 1.00 98.25 169 ALA A C 1
ATOM 1384 O O . ALA A 1 169 ? 3.526 -7.244 -17.727 1.00 98.25 169 ALA A O 1
ATOM 1385 N N . GLU A 1 170 ? 2.639 -8.892 -18.955 1.00 98.44 170 GLU A N 1
ATOM 1386 C CA . GLU A 1 170 ? 2.505 -8.152 -20.213 1.00 98.44 170 GLU A CA 1
ATOM 1387 C C . GLU A 1 170 ? 1.589 -6.948 -20.059 1.00 98.44 170 GLU A C 1
ATOM 1389 O O . GLU A 1 170 ? 1.893 -5.858 -20.546 1.00 98.44 170 GLU A O 1
ATOM 1394 N N . ARG A 1 171 ? 0.459 -7.114 -19.365 1.00 97.50 171 ARG A N 1
ATOM 1395 C CA . ARG A 1 171 ? -0.460 -6.005 -19.112 1.00 97.50 171 ARG A CA 1
ATOM 1396 C C . ARG A 1 171 ? 0.176 -4.973 -18.188 1.00 97.50 171 ARG A C 1
ATOM 1398 O O . ARG A 1 171 ? 0.044 -3.783 -18.465 1.00 97.50 171 ARG A O 1
ATOM 1405 N N . VAL A 1 172 ? 0.891 -5.396 -17.145 1.00 98.06 172 VAL A N 1
ATOM 1406 C CA . VAL A 1 172 ? 1.619 -4.470 -16.262 1.00 98.06 172 VAL A CA 1
ATOM 1407 C C . VAL A 1 172 ? 2.698 -3.711 -17.044 1.00 98.06 172 VAL A C 1
ATOM 1409 O O . VAL A 1 172 ? 2.745 -2.483 -16.971 1.00 98.06 172 VAL A O 1
ATOM 1412 N N . ALA A 1 173 ? 3.505 -4.403 -17.854 1.00 98.25 173 ALA A N 1
ATOM 1413 C CA . ALA A 1 173 ? 4.531 -3.795 -18.703 1.00 98.25 173 ALA A CA 1
ATOM 1414 C C . ALA A 1 173 ? 3.933 -2.779 -19.693 1.00 98.25 173 ALA A C 1
ATOM 1416 O O . ALA A 1 173 ? 4.403 -1.643 -19.770 1.00 98.25 173 ALA A O 1
ATOM 1417 N N . LYS A 1 174 ? 2.825 -3.125 -20.368 1.00 97.94 174 LYS A N 1
ATOM 1418 C CA . LYS A 1 174 ? 2.089 -2.195 -21.246 1.00 97.94 174 LYS A CA 1
ATOM 1419 C C . LYS A 1 174 ? 1.625 -0.944 -20.498 1.00 97.94 174 LYS A C 1
ATOM 1421 O O . LYS A 1 174 ? 1.750 0.155 -21.026 1.00 97.94 174 LYS A O 1
ATOM 1426 N N . GLN A 1 175 ? 1.108 -1.083 -19.275 1.00 97.25 175 GLN A N 1
ATOM 1427 C CA . GLN A 1 175 ? 0.665 0.064 -18.471 1.00 97.25 175 GLN A CA 1
ATOM 1428 C C . GLN A 1 175 ? 1.827 0.946 -18.005 1.00 97.25 175 GLN A C 1
ATOM 1430 O O . GLN A 1 175 ? 1.680 2.166 -17.941 1.00 97.25 175 GLN A O 1
ATOM 1435 N N . ILE A 1 176 ? 2.985 0.355 -17.696 1.00 96.75 176 ILE A N 1
ATOM 1436 C CA . ILE A 1 176 ? 4.199 1.108 -17.356 1.00 96.75 176 ILE A CA 1
ATOM 1437 C C . ILE A 1 176 ? 4.622 1.986 -18.538 1.00 96.75 176 ILE A C 1
ATOM 1439 O O . ILE A 1 176 ? 4.785 3.191 -18.347 1.00 96.75 176 ILE A O 1
ATOM 1443 N N . LEU A 1 177 ? 4.730 1.402 -19.737 1.00 97.12 177 LEU A N 1
ATOM 1444 C CA . LEU A 1 177 ? 5.112 2.120 -20.958 1.00 97.12 177 LEU A CA 1
ATOM 1445 C C . LEU A 1 177 ? 4.074 3.179 -21.344 1.00 97.12 177 LEU A C 1
ATOM 1447 O O . LEU A 1 177 ? 4.425 4.318 -21.634 1.00 97.12 177 LEU A O 1
ATOM 1451 N N . LYS A 1 178 ? 2.781 2.842 -21.268 1.00 96.31 178 LYS A N 1
ATOM 1452 C CA . LYS A 1 178 ? 1.695 3.798 -21.514 1.00 96.31 178 LYS A CA 1
ATOM 1453 C C . LYS A 1 178 ? 1.790 5.007 -20.579 1.00 96.31 178 LYS A C 1
ATOM 1455 O O . LYS A 1 178 ? 1.698 6.144 -21.026 1.00 96.31 178 LYS A O 1
ATOM 1460 N N . ARG A 1 179 ? 2.013 4.783 -19.279 1.00 94.44 179 ARG A N 1
ATOM 1461 C CA . ARG A 1 179 ? 2.154 5.872 -18.301 1.00 94.44 179 ARG A CA 1
ATOM 1462 C C . ARG A 1 179 ? 3.376 6.745 -18.589 1.00 94.44 179 ARG A C 1
ATOM 1464 O O . ARG A 1 179 ? 3.299 7.958 -18.402 1.00 94.44 179 ARG A O 1
ATOM 1471 N N . GLU A 1 180 ? 4.490 6.148 -19.003 1.00 95.25 180 GLU A N 1
ATOM 1472 C CA . GLU A 1 180 ? 5.679 6.897 -19.420 1.00 95.25 180 GLU A CA 1
ATOM 1473 C C . GLU A 1 180 ? 5.355 7.805 -20.611 1.00 95.25 180 GLU A C 1
ATOM 1475 O O . GLU A 1 180 ? 5.619 9.000 -20.533 1.00 95.25 180 GLU A O 1
ATOM 1480 N N . GLN A 1 181 ? 4.682 7.280 -21.638 1.00 96.19 181 GLN A N 1
ATOM 1481 C CA . GLN A 1 181 ? 4.247 8.058 -22.803 1.00 96.19 181 GLN A CA 1
ATOM 1482 C C . GLN A 1 181 ? 3.302 9.211 -22.425 1.00 96.19 181 GLN A C 1
ATOM 1484 O O . GLN A 1 181 ? 3.448 10.321 -22.926 1.00 96.19 181 GLN A O 1
ATOM 1489 N N . GLU A 1 182 ? 2.349 8.975 -21.519 1.00 95.56 182 GLU A N 1
ATOM 1490 C CA . GLU A 1 182 ? 1.340 9.973 -21.133 1.00 95.56 182 GLU A CA 1
ATOM 1491 C C . GLU A 1 182 ? 1.869 11.049 -20.175 1.00 95.56 182 GLU A C 1
ATOM 1493 O O . GLU A 1 182 ? 1.374 12.176 -20.169 1.00 95.56 182 GLU A O 1
ATOM 1498 N N . THR A 1 183 ? 2.831 10.711 -19.312 1.00 93.94 183 THR A N 1
ATOM 1499 C CA . THR A 1 183 ? 3.237 11.588 -18.197 1.00 93.94 183 THR A CA 1
ATOM 1500 C C . THR A 1 183 ? 4.699 12.004 -18.227 1.00 93.94 183 THR A C 1
ATOM 1502 O O . THR A 1 183 ? 5.098 12.850 -17.424 1.00 93.94 183 THR A O 1
ATOM 1505 N N . ASN A 1 184 ? 5.502 11.404 -19.109 1.00 92.50 184 ASN A N 1
ATOM 1506 C CA . ASN A 1 184 ? 6.960 11.487 -19.114 1.00 92.50 184 ASN A CA 1
ATOM 1507 C C . ASN A 1 184 ? 7.584 11.109 -17.752 1.00 92.50 184 ASN A C 1
ATOM 1509 O O . ASN A 1 184 ? 8.609 11.651 -17.336 1.00 92.50 184 ASN A O 1
ATOM 1513 N N . ARG A 1 185 ? 6.914 10.222 -16.998 1.00 90.00 185 ARG A N 1
ATOM 1514 C CA . ARG A 1 185 ? 7.363 9.728 -15.690 1.00 90.00 185 ARG A CA 1
ATOM 1515 C C . ARG A 1 185 ? 7.457 8.211 -15.700 1.00 90.00 185 ARG A C 1
ATOM 1517 O O . ARG A 1 185 ? 6.464 7.509 -15.896 1.00 90.00 185 ARG A O 1
ATOM 1524 N N . ILE A 1 186 ? 8.638 7.716 -15.357 1.00 92.31 186 ILE A N 1
ATOM 1525 C CA . ILE A 1 186 ? 8.928 6.297 -15.181 1.00 92.31 186 ILE A CA 1
ATOM 1526 C C . ILE A 1 186 ? 9.675 6.080 -13.864 1.00 92.31 186 ILE A C 1
ATOM 1528 O O . ILE A 1 186 ? 10.363 6.973 -13.369 1.00 92.31 186 ILE A O 1
ATOM 1532 N N . LEU A 1 187 ? 9.495 4.907 -13.254 1.00 87.00 187 LEU A N 1
ATOM 1533 C CA . LEU A 1 187 ? 10.263 4.551 -12.063 1.00 87.00 187 LEU A CA 1
ATOM 1534 C C . LEU A 1 187 ? 11.711 4.244 -12.465 1.00 87.00 187 LEU A C 1
ATOM 1536 O O . LEU A 1 187 ? 11.901 3.631 -13.517 1.00 87.00 187 LEU A O 1
ATOM 1540 N N . PRO A 1 188 ? 12.714 4.577 -11.631 1.00 86.50 188 PRO A N 1
ATOM 1541 C CA . PRO A 1 188 ? 14.119 4.314 -11.946 1.00 86.50 188 PRO A CA 1
ATOM 1542 C C . PRO A 1 188 ? 14.383 2.868 -12.383 1.00 86.50 188 PRO A C 1
ATOM 1544 O O . PRO A 1 188 ? 15.024 2.641 -13.401 1.00 86.50 188 PRO A O 1
ATOM 1547 N N . GLN A 1 189 ? 13.783 1.892 -11.694 1.00 87.25 189 GLN A N 1
ATOM 1548 C CA . GLN A 1 189 ? 13.935 0.462 -11.994 1.00 87.25 189 GLN A CA 1
ATOM 1549 C C . GLN A 1 189 ? 13.334 0.005 -13.340 1.00 87.25 189 GLN A C 1
ATOM 1551 O O . GLN A 1 189 ? 13.576 -1.121 -13.767 1.00 87.25 189 GLN A O 1
ATOM 1556 N N . HIS A 1 190 ? 12.518 0.839 -13.991 1.00 94.75 190 HIS A N 1
ATOM 1557 C CA . HIS A 1 190 ? 11.890 0.543 -15.284 1.00 94.75 190 HIS A CA 1
ATOM 1558 C C . HIS A 1 190 ? 12.541 1.315 -16.440 1.00 94.75 190 HIS A C 1
ATOM 1560 O O . HIS A 1 190 ? 12.237 1.044 -17.597 1.00 94.75 190 HIS A O 1
ATOM 1566 N N . LYS A 1 191 ? 13.409 2.287 -16.140 1.00 92.81 191 LYS A N 1
ATOM 1567 C CA . LYS A 1 191 ? 14.021 3.164 -17.138 1.00 92.81 191 LYS A CA 1
ATOM 1568 C C . LYS A 1 191 ? 14.923 2.360 -18.082 1.00 92.81 191 LYS A C 1
ATOM 1570 O O . LYS A 1 191 ? 15.659 1.489 -17.627 1.00 92.81 191 LYS A O 1
ATOM 1575 N N . ASN A 1 192 ? 14.889 2.693 -19.375 1.00 94.62 192 ASN A N 1
ATOM 1576 C CA . ASN A 1 192 ? 15.692 2.072 -20.441 1.00 94.62 192 ASN A CA 1
ATOM 1577 C C . ASN A 1 192 ? 15.478 0.557 -20.625 1.00 94.62 192 ASN A C 1
ATOM 1579 O O . ASN A 1 192 ? 16.313 -0.094 -21.244 1.00 94.62 192 ASN A O 1
ATOM 1583 N N . LYS A 1 193 ? 14.390 -0.011 -20.092 1.00 96.56 193 LYS A N 1
ATOM 1584 C CA . LYS A 1 193 ? 14.048 -1.419 -20.305 1.00 96.56 193 LYS A CA 1
ATOM 1585 C C . LYS A 1 193 ? 13.161 -1.569 -21.533 1.00 96.56 193 LYS A C 1
ATOM 1587 O O . LYS A 1 193 ? 12.186 -0.836 -21.693 1.00 96.56 193 LYS A O 1
ATOM 1592 N N . SER A 1 194 ? 13.478 -2.547 -22.368 1.00 97.62 194 SER A N 1
ATOM 1593 C CA . SER A 1 194 ? 12.594 -3.033 -23.424 1.00 97.62 194 SER A CA 1
ATOM 1594 C C . SER A 1 194 ? 11.307 -3.627 -22.841 1.00 97.62 194 SER A C 1
ATOM 1596 O O . SER A 1 194 ? 11.203 -3.912 -21.643 1.00 97.62 194 SER A O 1
ATOM 1598 N N . PHE A 1 195 ? 10.307 -3.836 -23.698 1.00 98.25 195 PHE A N 1
ATOM 1599 C CA . PHE A 1 195 ? 9.061 -4.481 -23.291 1.00 98.25 195 PHE A CA 1
ATOM 1600 C C . PHE A 1 195 ? 9.309 -5.867 -22.675 1.00 98.25 195 PHE A C 1
ATOM 1602 O O . PHE A 1 195 ? 8.795 -6.140 -21.593 1.00 98.25 195 PHE A O 1
ATOM 1609 N N . ASP A 1 196 ? 10.150 -6.694 -23.299 1.00 98.56 196 ASP A N 1
ATOM 1610 C CA . ASP A 1 196 ? 10.440 -8.054 -22.828 1.00 98.56 196 ASP A CA 1
ATOM 1611 C C . ASP A 1 196 ? 11.185 -8.054 -21.485 1.00 98.56 196 ASP A C 1
ATOM 1613 O O . ASP A 1 196 ? 10.855 -8.828 -20.585 1.00 98.56 196 ASP A O 1
ATOM 1617 N N . GLU A 1 197 ? 12.125 -7.123 -21.284 1.00 98.25 197 GLU A N 1
ATOM 1618 C CA . GLU A 1 197 ? 12.790 -6.942 -19.987 1.00 98.25 197 GLU A CA 1
ATOM 1619 C C . GLU A 1 197 ? 11.817 -6.490 -18.892 1.00 98.25 197 GLU A C 1
ATOM 1621 O O . GLU A 1 197 ? 11.940 -6.913 -17.739 1.00 98.25 197 GLU A O 1
ATOM 1626 N N . LEU A 1 198 ? 10.842 -5.636 -19.227 1.00 98.19 198 LEU A N 1
ATOM 1627 C CA . LEU A 1 198 ? 9.784 -5.257 -18.293 1.00 98.19 198 LEU A CA 1
ATOM 1628 C C . LEU A 1 198 ? 8.895 -6.455 -17.961 1.00 98.19 198 LEU A C 1
ATOM 1630 O O . LEU A 1 198 ? 8.587 -6.648 -16.788 1.00 98.19 198 LEU A O 1
ATOM 1634 N N . VAL A 1 199 ? 8.510 -7.267 -18.947 1.00 98.50 199 VAL A N 1
ATOM 1635 C CA . VAL A 1 199 ? 7.714 -8.485 -18.727 1.00 98.50 199 VAL A CA 1
ATOM 1636 C C . VAL A 1 199 ? 8.446 -9.447 -17.792 1.00 98.50 199 VAL A C 1
ATOM 1638 O O . VAL A 1 199 ? 7.879 -9.851 -16.775 1.00 98.50 199 VAL A O 1
ATOM 1641 N N . ALA A 1 200 ? 9.720 -9.744 -18.060 1.00 98.19 200 ALA A N 1
ATOM 1642 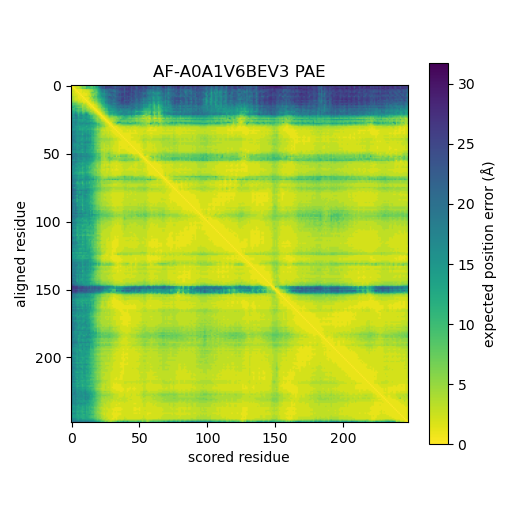C CA . ALA A 1 200 ? 10.538 -10.602 -17.204 1.00 98.19 200 ALA A CA 1
ATOM 1643 C C . ALA A 1 200 ? 10.646 -10.053 -15.769 1.00 98.19 200 ALA A C 1
ATOM 1645 O O . ALA A 1 200 ? 10.439 -10.787 -14.801 1.00 98.19 200 ALA A O 1
ATOM 1646 N N . LEU A 1 201 ? 10.885 -8.744 -15.620 1.00 97.50 201 LEU A N 1
ATOM 1647 C CA . LEU A 1 201 ? 10.917 -8.080 -14.315 1.00 97.50 201 LEU A CA 1
ATOM 1648 C C . LEU A 1 201 ? 9.580 -8.217 -13.569 1.00 97.50 201 LEU A C 1
ATOM 1650 O O . LEU A 1 201 ? 9.568 -8.492 -12.367 1.00 97.50 201 LEU A O 1
ATOM 1654 N N . GLN A 1 202 ? 8.452 -8.033 -14.263 1.00 97.88 202 GLN A N 1
ATOM 1655 C CA . GLN A 1 202 ? 7.131 -8.135 -13.645 1.00 97.88 202 GLN A CA 1
ATOM 1656 C C . GLN A 1 202 ? 6.769 -9.574 -13.272 1.00 97.88 202 GLN A C 1
ATOM 1658 O O . GLN A 1 202 ? 6.120 -9.758 -12.249 1.00 97.88 202 GLN A O 1
ATOM 1663 N N . HIS A 1 203 ? 7.213 -10.594 -14.012 1.00 98.06 203 HIS A N 1
ATOM 1664 C CA . HIS A 1 203 ? 7.024 -11.987 -13.591 1.00 98.06 203 HIS A CA 1
ATOM 1665 C C . HIS A 1 203 ? 7.647 -12.260 -12.221 1.00 98.06 203 HIS A C 1
ATOM 1667 O O . HIS A 1 203 ? 6.983 -12.822 -11.346 1.00 98.06 203 HIS A O 1
ATOM 1673 N N . THR A 1 204 ? 8.894 -11.827 -12.020 1.00 97.25 204 THR A N 1
ATOM 1674 C CA . THR A 1 204 ? 9.579 -11.963 -10.730 1.00 97.25 204 THR A CA 1
ATOM 1675 C C . THR A 1 204 ? 8.844 -11.185 -9.644 1.00 97.25 204 THR A C 1
ATOM 1677 O O . THR A 1 204 ? 8.492 -11.753 -8.613 1.00 97.25 204 THR A O 1
ATOM 1680 N N . ALA A 1 205 ? 8.517 -9.914 -9.896 1.00 95.94 205 ALA A N 1
ATOM 1681 C CA . ALA A 1 205 ? 7.848 -9.069 -8.911 1.00 95.94 205 ALA A CA 1
ATOM 1682 C C . ALA A 1 205 ? 6.455 -9.596 -8.516 1.00 95.94 205 ALA A C 1
ATOM 1684 O O . ALA A 1 205 ? 6.097 -9.567 -7.342 1.00 95.94 205 ALA A O 1
ATOM 1685 N N . LEU A 1 206 ? 5.665 -10.096 -9.472 1.00 96.62 206 LEU A N 1
ATOM 1686 C CA . LEU A 1 206 ? 4.344 -10.672 -9.204 1.00 96.62 206 LEU A CA 1
ATOM 1687 C C . LEU A 1 206 ? 4.442 -11.934 -8.344 1.00 96.62 206 LEU A C 1
ATOM 1689 O O . LEU A 1 206 ? 3.654 -12.088 -7.412 1.00 96.62 206 LEU A O 1
ATOM 1693 N N . ARG A 1 207 ? 5.431 -12.797 -8.610 1.00 96.94 207 ARG A N 1
ATOM 1694 C CA . ARG A 1 207 ? 5.704 -13.981 -7.784 1.00 96.94 207 ARG A CA 1
ATOM 1695 C C . ARG A 1 207 ? 6.081 -13.587 -6.357 1.00 96.94 207 ARG A C 1
ATOM 1697 O O . ARG A 1 207 ? 5.448 -14.050 -5.417 1.00 96.94 207 ARG A O 1
ATOM 1704 N N . GLU A 1 208 ? 7.034 -12.668 -6.202 1.00 95.50 208 GLU A N 1
ATOM 1705 C CA . GLU A 1 208 ? 7.455 -12.175 -4.884 1.00 95.50 208 GLU A CA 1
ATOM 1706 C C . GLU A 1 208 ? 6.302 -11.540 -4.096 1.00 95.50 208 GLU A C 1
ATOM 1708 O O . GLU A 1 208 ? 6.224 -11.685 -2.876 1.00 95.50 208 GLU A O 1
ATOM 1713 N N . TYR A 1 209 ? 5.399 -10.823 -4.772 1.00 95.81 209 TYR A N 1
ATOM 1714 C CA . TYR A 1 209 ? 4.204 -10.271 -4.137 1.00 95.81 209 TYR A CA 1
ATOM 1715 C C . TYR A 1 209 ? 3.216 -11.363 -3.729 1.00 95.81 209 TYR A C 1
ATOM 1717 O O . TYR A 1 209 ? 2.673 -11.279 -2.632 1.00 95.81 209 TYR A O 1
ATOM 1725 N N . ALA A 1 210 ? 2.996 -12.385 -4.558 1.00 96.06 210 ALA A N 1
ATOM 1726 C CA . ALA A 1 210 ? 2.124 -13.504 -4.206 1.00 96.06 210 ALA A CA 1
ATOM 1727 C C . ALA A 1 210 ? 2.644 -14.254 -2.967 1.00 96.06 210 ALA A C 1
ATOM 1729 O O . ALA A 1 210 ? 1.875 -14.520 -2.043 1.00 96.06 210 ALA A O 1
ATOM 1730 N N . ASP A 1 211 ? 3.950 -14.518 -2.900 1.00 96.31 211 ASP A N 1
ATOM 1731 C CA . ASP A 1 211 ? 4.576 -15.154 -1.736 1.00 96.31 211 ASP A CA 1
ATOM 1732 C C . ASP A 1 211 ? 4.503 -14.250 -0.497 1.00 96.31 211 ASP A C 1
ATOM 1734 O O . ASP A 1 211 ? 4.160 -14.703 0.595 1.00 96.31 211 ASP A O 1
ATOM 1738 N N . TYR A 1 212 ? 4.712 -12.941 -0.674 1.00 95.94 212 TYR A N 1
ATOM 1739 C CA . TYR A 1 212 ? 4.528 -11.957 0.390 1.00 95.94 212 TYR A CA 1
ATOM 1740 C C . TYR A 1 212 ? 3.091 -11.935 0.933 1.00 95.94 212 TYR A C 1
ATOM 1742 O O . TYR A 1 212 ? 2.895 -11.856 2.144 1.00 95.94 212 TYR A O 1
ATOM 1750 N N . MET A 1 213 ? 2.081 -12.032 0.063 1.00 97.06 213 MET A N 1
ATOM 1751 C CA . MET A 1 213 ? 0.677 -12.065 0.481 1.00 97.06 213 MET A CA 1
ATOM 1752 C C . MET A 1 213 ? 0.330 -13.334 1.259 1.00 97.06 213 MET A C 1
ATOM 1754 O O . MET A 1 213 ? -0.404 -13.245 2.241 1.00 97.06 213 MET A O 1
ATOM 1758 N N . LYS A 1 214 ? 0.870 -14.495 0.864 1.00 96.56 214 LYS A N 1
ATOM 1759 C CA . LYS A 1 214 ? 0.702 -15.748 1.621 1.00 96.56 214 LYS A CA 1
ATOM 1760 C C . LYS A 1 214 ? 1.279 -15.619 3.027 1.00 96.56 214 LYS A C 1
ATOM 1762 O O . LYS A 1 214 ? 0.577 -15.873 3.998 1.00 96.56 214 LYS A O 1
ATOM 1767 N N . MET A 1 215 ? 2.505 -15.113 3.125 1.00 94.38 215 MET A N 1
ATOM 1768 C CA . MET A 1 215 ? 3.178 -14.881 4.401 1.00 94.38 215 MET A CA 1
ATOM 1769 C C . MET A 1 215 ? 2.403 -13.890 5.297 1.00 94.38 215 MET A C 1
ATOM 1771 O O . MET A 1 215 ? 2.327 -14.075 6.507 1.00 94.38 215 MET A O 1
ATOM 1775 N N . LEU A 1 216 ? 1.773 -12.850 4.733 1.00 94.94 216 LEU A N 1
ATOM 1776 C CA . LEU A 1 216 ? 0.877 -11.971 5.503 1.00 94.94 216 LEU A CA 1
ATOM 1777 C C . LEU A 1 216 ? -0.406 -12.684 5.955 1.00 94.94 216 LEU A C 1
ATOM 1779 O O . LEU A 1 216 ? -0.880 -12.448 7.063 1.00 94.94 216 LEU A O 1
ATOM 1783 N N . ALA A 1 217 ? -0.987 -13.546 5.121 1.00 96.06 217 ALA A N 1
ATOM 1784 C CA . ALA A 1 217 ? -2.186 -14.293 5.494 1.00 96.06 217 ALA A CA 1
ATOM 1785 C C . ALA A 1 217 ? -1.931 -15.223 6.694 1.00 96.06 217 ALA A C 1
ATOM 1787 O O . ALA A 1 217 ? -2.790 -15.350 7.567 1.00 96.06 217 ALA A O 1
ATOM 1788 N N . GLU A 1 218 ? -0.729 -15.798 6.788 1.00 93.31 218 GLU A N 1
ATOM 1789 C CA . GLU A 1 218 ? -0.289 -16.635 7.913 1.00 93.31 218 GLU A CA 1
ATOM 1790 C C . GLU A 1 218 ? -0.218 -15.873 9.249 1.00 93.31 218 GLU A C 1
ATOM 1792 O O . GLU A 1 218 ? -0.364 -16.483 10.306 1.00 93.31 218 GLU A O 1
ATOM 1797 N N . THR A 1 219 ? -0.085 -14.539 9.236 1.00 92.06 219 THR A N 1
ATOM 1798 C CA . THR A 1 219 ? -0.137 -13.708 10.458 1.00 92.06 219 THR A CA 1
ATOM 1799 C C . THR A 1 219 ? -1.543 -13.238 10.826 1.00 92.06 219 THR A C 1
ATOM 1801 O O . THR A 1 219 ? -1.717 -12.447 11.755 1.00 92.06 219 THR A O 1
ATOM 1804 N N . GLY A 1 220 ? -2.567 -13.714 10.111 1.00 94.12 220 GLY A N 1
ATOM 1805 C CA . GLY A 1 220 ? -3.963 -13.339 10.326 1.00 94.12 220 GLY A CA 1
ATOM 1806 C C . GLY A 1 220 ? -4.403 -12.083 9.570 1.00 94.12 220 GLY A C 1
ATOM 1807 O O . GLY A 1 220 ? -5.545 -11.644 9.743 1.00 94.12 220 GLY A O 1
ATOM 1808 N N . VAL A 1 221 ? -3.552 -11.506 8.710 1.00 96.56 221 VAL A N 1
ATOM 1809 C CA . VAL A 1 221 ? -3.980 -10.438 7.795 1.00 96.56 221 VAL A CA 1
ATOM 1810 C C . VAL A 1 221 ? -4.986 -11.012 6.803 1.00 96.56 221 VAL A C 1
ATOM 1812 O O . VAL A 1 221 ? -4.730 -12.002 6.122 1.00 96.56 221 VAL A O 1
ATOM 1815 N N . LYS A 1 222 ? -6.144 -10.365 6.669 1.00 98.06 222 LYS A N 1
ATOM 1816 C CA . LYS A 1 222 ? -7.153 -10.795 5.694 1.00 98.06 222 LYS A CA 1
ATOM 1817 C C . LYS A 1 222 ? -6.733 -10.362 4.292 1.00 98.06 222 LYS A C 1
ATOM 1819 O O . LYS A 1 222 ? -6.600 -9.167 4.048 1.00 98.06 222 LYS A O 1
ATOM 1824 N N . VAL A 1 223 ? -6.578 -11.294 3.357 1.00 98.38 223 VAL A N 1
ATOM 1825 C CA . VAL A 1 223 ? -6.159 -10.986 1.980 1.00 98.38 223 VAL A CA 1
ATOM 1826 C C . VAL A 1 223 ? -7.300 -11.252 0.999 1.00 98.38 223 VAL A C 1
ATOM 1828 O O . VAL A 1 223 ? -7.866 -12.341 0.972 1.00 98.38 223 VAL A O 1
ATOM 1831 N N . LEU A 1 224 ? -7.616 -10.256 0.171 1.00 98.50 224 LEU A N 1
ATOM 1832 C CA . LEU A 1 224 ? -8.444 -10.390 -1.024 1.00 98.50 224 LEU A CA 1
ATOM 1833 C C . LEU A 1 224 ? -7.561 -10.222 -2.257 1.00 98.50 224 LEU A C 1
ATOM 1835 O O . LEU A 1 224 ? -7.032 -9.136 -2.489 1.00 98.50 224 LEU A O 1
ATOM 1839 N N . GLU A 1 225 ? -7.452 -11.259 -3.079 1.00 98.19 225 GLU A N 1
ATOM 1840 C CA . GLU A 1 225 ? -6.826 -11.142 -4.395 1.00 98.19 225 GLU A CA 1
ATOM 1841 C C . GLU A 1 225 ? -7.841 -10.666 -5.443 1.00 98.19 225 GLU A C 1
ATOM 1843 O O . GLU A 1 225 ? -8.964 -11.168 -5.536 1.00 98.19 225 GLU A O 1
ATOM 1848 N N . ILE A 1 226 ? -7.434 -9.684 -6.244 1.00 98.06 226 ILE A N 1
ATOM 1849 C CA . ILE A 1 226 ? -8.206 -9.125 -7.348 1.00 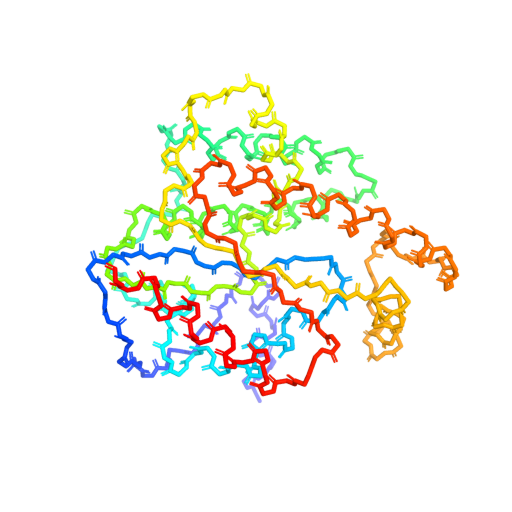98.06 226 ILE A CA 1
ATOM 1850 C C . ILE A 1 226 ? -7.401 -9.238 -8.635 1.00 98.06 226 ILE A C 1
ATOM 1852 O O . ILE A 1 226 ? -6.301 -8.699 -8.737 1.00 98.06 226 ILE A O 1
ATOM 1856 N N . ASN A 1 227 ? -7.992 -9.865 -9.650 1.00 96.44 227 ASN A N 1
ATOM 1857 C CA . ASN A 1 227 ? -7.441 -9.853 -10.994 1.00 96.44 227 ASN A CA 1
ATOM 1858 C C . ASN A 1 227 ? -7.927 -8.610 -11.755 1.00 96.44 227 ASN A C 1
ATOM 1860 O O . ASN A 1 227 ? -9.100 -8.485 -12.107 1.00 96.44 227 ASN A O 1
ATOM 1864 N N . ASN A 1 228 ? -7.014 -7.694 -12.068 1.00 94.81 228 ASN A N 1
ATOM 1865 C CA . ASN A 1 228 ? -7.315 -6.454 -12.784 1.00 94.81 228 ASN A CA 1
ATOM 1866 C C . ASN A 1 228 ? -7.629 -6.651 -14.278 1.00 94.81 228 ASN A C 1
ATOM 1868 O O . ASN A 1 228 ? -7.829 -5.659 -14.989 1.00 94.81 228 ASN A O 1
ATOM 1872 N N . THR A 1 229 ? -7.663 -7.894 -14.773 1.00 92.56 229 THR A N 1
ATOM 1873 C CA . THR A 1 229 ? -8.242 -8.222 -16.085 1.00 92.56 229 THR A CA 1
ATOM 1874 C C . THR A 1 229 ? -9.748 -8.458 -16.034 1.00 92.56 229 THR A C 1
ATOM 1876 O O . THR A 1 229 ? -10.389 -8.356 -17.077 1.00 92.56 229 THR A O 1
ATOM 1879 N N . ASP A 1 230 ? -10.312 -8.756 -14.860 1.00 94.81 230 ASP A N 1
ATOM 1880 C CA . ASP A 1 230 ? -11.756 -8.926 -14.695 1.00 94.81 230 ASP A CA 1
ATOM 1881 C C . ASP A 1 230 ? -12.495 -7.608 -14.981 1.00 94.81 230 ASP A C 1
ATOM 1883 O O . ASP A 1 230 ? -11.938 -6.508 -14.874 1.00 94.81 230 ASP A O 1
ATOM 1887 N N . ALA A 1 231 ? -13.785 -7.714 -15.315 1.00 94.62 231 ALA A N 1
ATOM 1888 C CA . ALA A 1 231 ? -14.640 -6.549 -15.507 1.00 94.62 231 ALA A CA 1
ATOM 1889 C C . ALA A 1 231 ? -14.617 -5.636 -14.256 1.00 94.62 231 ALA A C 1
ATOM 1891 O O . ALA A 1 231 ? -14.772 -6.144 -13.137 1.00 94.62 231 ALA A O 1
ATOM 1892 N N . PRO A 1 232 ? -14.481 -4.301 -14.408 1.00 92.75 232 PRO A N 1
ATOM 1893 C CA . PRO A 1 232 ? -14.398 -3.370 -13.276 1.00 92.75 232 PRO A CA 1
ATOM 1894 C C . PRO A 1 232 ? -15.543 -3.500 -12.263 1.00 92.75 232 PRO A C 1
ATOM 1896 O O . PRO A 1 232 ? -15.311 -3.439 -11.053 1.00 92.75 232 PRO A O 1
ATOM 1899 N N . ASP A 1 233 ? -16.764 -3.754 -12.737 1.00 94.62 233 ASP A N 1
ATOM 1900 C CA . ASP A 1 233 ? -17.936 -3.945 -11.876 1.00 94.62 233 ASP A CA 1
ATOM 1901 C C . ASP A 1 233 ? -17.832 -5.215 -11.027 1.00 94.62 233 ASP A C 1
ATOM 1903 O O . ASP A 1 233 ? -18.235 -5.219 -9.863 1.00 94.62 233 ASP A O 1
ATOM 1907 N N . ASN A 1 234 ? -17.244 -6.287 -11.568 1.00 96.38 234 ASN A N 1
ATOM 1908 C CA . ASN A 1 234 ? -17.025 -7.525 -10.821 1.00 96.38 234 ASN A CA 1
ATOM 1909 C C . ASN A 1 234 ? -15.987 -7.314 -9.718 1.00 96.38 234 ASN A C 1
ATOM 1911 O O . ASN A 1 234 ? -16.219 -7.718 -8.578 1.00 96.38 234 ASN A O 1
ATOM 1915 N N . ASN A 1 235 ? -14.884 -6.627 -10.019 1.00 96.44 235 ASN A N 1
ATOM 1916 C CA . ASN A 1 235 ? -13.869 -6.297 -9.017 1.00 96.44 235 ASN A CA 1
ATOM 1917 C C . ASN A 1 235 ? -14.418 -5.369 -7.933 1.00 96.44 235 ASN A C 1
ATOM 1919 O O . ASN A 1 235 ? -14.188 -5.603 -6.747 1.00 96.44 235 ASN A O 1
ATOM 1923 N N . SER A 1 236 ? -15.224 -4.380 -8.322 1.00 95.56 236 SER A N 1
ATOM 1924 C CA . SER A 1 236 ? -15.905 -3.495 -7.377 1.00 95.56 236 SER A CA 1
ATOM 1925 C C . SER A 1 236 ? -16.835 -4.287 -6.458 1.00 95.56 236 SER A C 1
ATOM 1927 O O . SER A 1 236 ? -16.751 -4.149 -5.241 1.00 95.56 236 SER A O 1
ATOM 1929 N N . LYS A 1 237 ? -17.664 -5.191 -6.996 1.00 96.19 237 LYS A N 1
ATOM 1930 C CA . LYS A 1 237 ? -18.524 -6.066 -6.180 1.00 96.19 237 LYS A CA 1
ATOM 1931 C C . LYS A 1 237 ? -17.710 -6.927 -5.208 1.00 96.19 237 LYS A C 1
ATOM 1933 O O . LYS A 1 237 ? -18.026 -6.928 -4.022 1.00 96.19 237 LYS A O 1
ATOM 1938 N N . LYS A 1 238 ? -16.642 -7.594 -5.670 1.00 97.88 238 LYS A N 1
ATOM 1939 C CA . LYS A 1 238 ? -15.747 -8.408 -4.819 1.00 97.88 238 LYS A CA 1
ATOM 1940 C C . LYS A 1 238 ? -15.171 -7.585 -3.661 1.00 97.88 238 LYS A C 1
ATOM 1942 O O . LYS A 1 238 ? -15.261 -8.005 -2.509 1.00 97.88 238 LYS A O 1
ATOM 1947 N N . ILE A 1 239 ? -14.650 -6.391 -3.953 1.00 97.19 239 ILE A N 1
ATOM 1948 C CA . ILE A 1 239 ? -14.086 -5.483 -2.945 1.00 97.19 239 ILE A CA 1
ATOM 1949 C C . ILE A 1 239 ? -15.152 -5.033 -1.945 1.00 97.19 239 ILE A C 1
ATOM 1951 O O . ILE A 1 239 ? -14.918 -5.090 -0.741 1.00 97.19 239 ILE A O 1
ATOM 1955 N N . HIS A 1 240 ? -16.337 -4.618 -2.406 1.00 96.00 240 HIS A N 1
ATOM 1956 C CA . HIS A 1 240 ? -17.412 -4.183 -1.507 1.00 96.00 240 HIS A CA 1
ATOM 1957 C C . HIS A 1 240 ? -17.879 -5.321 -0.593 1.00 96.00 240 HIS A C 1
ATOM 1959 O O . HIS A 1 240 ? -18.068 -5.100 0.603 1.00 96.00 240 HIS A O 1
ATOM 1965 N N . THR A 1 241 ? -18.030 -6.534 -1.128 1.00 96.88 241 THR A N 1
ATOM 1966 C CA . THR A 1 241 ? -18.376 -7.727 -0.343 1.00 96.88 241 THR A CA 1
ATOM 1967 C C . THR A 1 241 ? -17.313 -8.018 0.710 1.00 96.88 241 THR A C 1
ATOM 1969 O O . THR A 1 241 ? -17.644 -8.173 1.885 1.00 96.88 241 THR A O 1
ATOM 1972 N N . PHE A 1 242 ? -16.037 -8.009 0.320 1.00 97.62 242 PHE A N 1
ATOM 1973 C CA . PHE A 1 242 ? -14.924 -8.210 1.242 1.00 97.62 242 PHE A CA 1
ATOM 1974 C C . PHE A 1 242 ? -14.919 -7.168 2.363 1.00 97.62 242 PHE A C 1
ATOM 1976 O O . PHE A 1 242 ? -14.942 -7.533 3.534 1.00 97.62 242 PHE A O 1
ATOM 1983 N N . LEU A 1 243 ? -14.993 -5.877 2.032 1.00 95.88 243 LEU A N 1
ATOM 1984 C CA . LEU A 1 243 ? -15.014 -4.798 3.021 1.00 95.88 243 LEU A CA 1
ATOM 1985 C C . LEU A 1 243 ? -16.225 -4.874 3.963 1.00 95.88 243 LEU A C 1
ATOM 1987 O O . LEU A 1 243 ? -16.117 -4.517 5.134 1.00 95.88 243 LEU A O 1
ATOM 1991 N N . ASN A 1 244 ? -17.380 -5.342 3.486 1.00 94.88 244 ASN A N 1
ATOM 1992 C CA . ASN A 1 244 ? -18.543 -5.558 4.346 1.00 94.88 244 ASN A CA 1
ATOM 1993 C C . ASN A 1 244 ? -18.358 -6.758 5.285 1.00 94.88 244 ASN A C 1
ATOM 1995 O O . ASN A 1 244 ? -18.768 -6.666 6.438 1.00 94.88 244 ASN A O 1
ATOM 1999 N N . SER A 1 245 ? -17.679 -7.822 4.845 1.00 95.81 245 SER A N 1
ATOM 2000 C CA . SER A 1 245 ? -17.352 -8.979 5.697 1.00 95.81 245 SER A CA 1
ATOM 2001 C C . SER A 1 245 ? -16.398 -8.647 6.855 1.00 95.81 245 SER A C 1
ATOM 2003 O O . SER A 1 245 ? -16.293 -9.401 7.820 1.00 95.81 245 SER A O 1
ATOM 2005 N N . LEU A 1 246 ? -15.698 -7.507 6.789 1.00 95.25 246 LEU A N 1
ATOM 2006 C CA . LEU A 1 246 ? -14.838 -7.023 7.874 1.00 95.25 246 LEU A CA 1
ATOM 2007 C C . LEU A 1 246 ? -15.621 -6.404 9.043 1.00 95.25 246 LEU A C 1
ATOM 2009 O O . LEU A 1 246 ? -15.054 -6.230 10.117 1.00 95.25 246 LEU A O 1
ATOM 2013 N N . LYS A 1 247 ? -16.898 -6.053 8.839 1.00 90.31 247 LYS A N 1
ATOM 2014 C CA . LYS A 1 247 ? -17.755 -5.442 9.872 1.00 90.31 247 LYS A CA 1
ATOM 2015 C C . LYS A 1 247 ? -18.307 -6.468 10.864 1.00 90.31 247 LYS A C 1
ATOM 2017 O O . LYS A 1 247 ? -18.606 -6.104 11.998 1.00 90.31 247 LYS A O 1
ATOM 2022 N N . SER A 1 248 ? -18.479 -7.709 10.407 1.00 79.75 248 SER A N 1
ATOM 2023 C CA . SER A 1 248 ? -18.976 -8.860 11.173 1.00 79.75 248 SER A CA 1
ATOM 2024 C C . SER A 1 248 ? -17.916 -9.450 12.093 1.00 79.75 248 SER A C 1
ATOM 2026 O O . SER A 1 248 ? -18.272 -9.795 13.238 1.00 79.75 248 SER A O 1
#

Radius of gyration: 18.62 Å; Cα contacts (8 Å, |Δi|>4): 283; chains: 1; bounding box: 44×49×46 Å

Solvent-accessible surface area (backbone atoms only — not comparable to full-atom values): 14182 Å² total; per-residue (Å²): 115,72,67,59,54,54,50,54,33,49,76,72,73,44,78,87,74,82,83,69,84,83,75,88,57,62,73,31,89,44,34,31,46,33,30,37,32,62,63,87,47,44,46,58,64,60,51,51,58,72,50,48,44,79,76,59,36,37,32,60,72,61,48,57,72,71,49,94,74,78,80,94,64,76,61,90,86,42,57,70,62,52,52,47,49,51,50,50,50,56,56,49,69,72,44,101,57,57,72,71,55,40,51,54,52,50,50,52,51,48,52,38,50,47,51,44,50,49,48,69,76,66,52,66,35,36,48,34,44,32,72,65,42,53,70,59,77,37,45,68,50,52,53,53,48,53,76,75,43,86,71,91,50,50,74,80,35,57,56,32,33,35,41,37,41,38,63,58,31,62,60,25,33,50,40,44,53,51,43,24,72,76,66,78,51,73,56,79,95,58,59,96,54,54,69,67,57,37,24,56,52,36,49,55,51,52,50,55,48,53,54,50,51,52,60,41,40,76,58,64,26,46,75,44,83,39,59,65,80,55,58,68,66,58,53,33,50,53,51,53,52,52,62,54,62,57,53,112

Mean predicted aligned error: 5.76 Å